Protein 5K4F (pdb70)

Secondary structure (DSSP, 8-state):
---EEEEEE--TT----EEEEEEGGGTEEEEEEEE-TTSHHHHH----TTEEEEEETTEE-TT--HHHHHHHHHH--SEEEEEEEE-/---EEEEEE--TTB---EEEEEEGGGTEEEEEEEE-TTSHHHHH----TTEEEEEETTEE-TT--HHHHHHHHHH--SEEEEEEEE-/--EEE-/-EE-

Foldseek 3Di:
DDKDKFKWFADPPAAQQFDWDDAQVRPDATFTQDGHPPHGVNVRPPDDGQKGFQAKPRHGRRHGGPVVVVVVRRPDHGIMMTIIDRD/DDDDDD/DDKDWFKWFAAPVAAQQWDWDDAQVNVDATFTQDRHPPGGDNVRDPDDGQKGFQAKPNHGRGHGGPVRVVVVRRPDHGIMITTIDRD/DDDD

Organism: Homo sapiens (NCBI:txid9606)

Radius of gyration: 16.94 Å; Cα contacts (8 Å, |Δi|>4): 513; chains: 4; bounding box: 31×30×52 Å

Sequence (184 aa):
GPIRKVLLLLLKEDDHEGLGISITGGKEHGVPILISEIIHPGQPADRAGGGGLHVGDAILAVNNGVNLRDDTKHKKEAVTILSSQQRRGEEIEFEVVYVRRETQVGPIRKVLLLKEEDHEGLGISITTGGKKEHGVPILISEEIIIHPGQQPADRRAGGGGLHVGDAILAVNGVNLRDTKHKEAVTTILSQQRRGEEIEFEEVVYVETQV

Nearest PDB structures (foldseek):
  5k4f-assembly2_B  TM=1.005E+00  e=9.981E-16  Homo sapiens
  6xnj-assembly1_A  TM=9.991E-01  e=1.418E-15  Homo sapiens
  4k78-assembly1_A  TM=9.991E-01  e=5.137E-15  Homo sapiens
  4k75-assembly1_A  TM=9.993E-01  e=6.123E-15  Homo sapiens
  1qav-assembly1_A  TM=9.758E-01  e=4.372E-10  Mus musculus

Solvent-accessible surface area: 9151 Å² total; per-residue (Å²): 61,67,9,52,26,19,102,0,118,21,107,140,138,26,39,2,6,1,0,0,13,5,2,109,89,85,70,69,50,0,38,2,25,70,45,40,113,44,69,1,1,65,122,43,58,25,12,89,85,22,0,0,1,14,6,0,65,42,56,26,2,55,54,25,101,5,160,91,0,25,57,46,1,72,92,25,191,28,114,0,60,0,8,0,8,118,114,221,144,66,38,135,24,68,106,89,55,132,13,98,0,108,9,111,67,113,13,2,3,6,0,3,0,49,3,1,118,103,120,68,68,53,2,37,2,35,76,41,29,122,42,39,1,1,66,136,44,51,29,8,100,84,23,0,0,1,26,8,0,60,70,62,80,1,104,92,16,104,19,107,70,0,1,44,33,0,21,110,25,151,20,125,0,75,0,33,0,20,120,122,133,18,47,3

GO terms:
  GO:0005515 protein binding (F, IPI)
  GO:0032991 protein-containing complex (C, IDA)
  GO:0010360 negative regulation of anion channel activity (P, IMP)
  GO:2000009 negative regulation of protein localization to cell surface (P, IMP)
  GO:0005765 lysosomal membrane (C, TAS)
  GO:0005886 plasma membrane (C, TAS)
  GO:0030660 Golgi-associated vesicle membrane (C, TAS)
  GO:0005794 Golgi apparatus (C, IDA)
  GO:0005737 cytoplasm (C, IDA)
  GO:0016020 membrane (C, IDA)
  GO:0030140 trans-Golgi network transport vesicle (C, IDA)
  GO:0000139 Golgi membrane (C, EXP)
  GO:0140313 molecular sequestering activity (F, IMP)
  GO:0042802 identical protein binding (F, IPI)
  GO:0044325 transmembrane transporter binding (F, IPI)

B-factor: mean 23.26, std 9.33, range [10.63, 65.98]

CATH classification: 2.30.42.10

InterPro domains:
  IPR001478 PDZ domain [PF00595] (290-367)
  IPR001478 PDZ domain [PS50106] (288-371)
  IPR001478 PDZ domain [SM00228] (297-371)
  IPR036034 PDZ superfamily [G3DSA:2.30.42.10] (284-370)
  IPR036034 PDZ superfamily [SSF50156] (276-373)
  IPR038879 Golgi-associated PDZ and coiled-coil motif-containing protein [PTHR16528] (25-451)

Structure (mmCIF, N/CA/C/O backbone):
data_5K4F
#
_entry.id   5K4F
#
_cell.length_a   32.730
_cell.length_b   48.276
_cell.length_c   51.435
_cell.angle_alpha   90.00
_cell.angle_beta   101.76
_cell.angle_gamma   90.00
#
_symmetry.space_group_name_H-M   'P 1 21 1'
#
loop_
_entity.id
_entity.type
_entity.pdbx_description
1 polymer 'Golgi-associated PDZ and coiled-coil motif-containing protein'
2 polymer 'HPV18E6 peptide'
3 water water
#
loop_
_atom_site.group_PDB
_atom_site.id
_atom_site.type_symbol
_atom_site.label_atom_id
_atom_site.label_alt_id
_atom_site.label_comp_id
_atom_site.label_asym_id
_atom_site.label_entity_id
_atom_site.label_seq_id
_atom_site.pdbx_PDB_ins_code
_atom_site.Cartn_x
_atom_site.Cartn_y
_atom_site.Cartn_z
_atom_site.occupancy
_atom_site.B_iso_or_equiv
_atom_site.auth_seq_id
_atom_site.auth_comp_id
_atom_site.auth_asym_id
_atom_site.auth_atom_id
_atom_site.pdbx_PDB_model_num
ATOM 1 N N . GLY A 1 1 ? 20.294 35.174 7.504 1.00 36.20 276 GLY A N 1
ATOM 2 C CA . GLY A 1 1 ? 21.369 36.106 7.209 1.00 34.87 276 GLY A CA 1
ATOM 3 C C . GLY A 1 1 ? 22.335 35.594 6.157 1.00 33.07 276 GLY A C 1
ATOM 4 O O . GLY A 1 1 ? 22.096 34.551 5.553 1.00 35.72 276 GLY A O 1
ATOM 5 N N . PRO A 1 2 ? 23.421 36.328 5.933 1.00 28.32 277 PRO A N 1
ATOM 6 C CA . PRO A 1 2 ? 24.471 35.850 5.028 1.00 25.37 277 PRO A CA 1
ATOM 7 C C . PRO A 1 2 ? 25.367 34.815 5.696 1.00 20.81 277 PRO A C 1
ATOM 8 O O . PRO A 1 2 ? 25.620 34.845 6.902 1.00 20.19 277 PRO A O 1
ATOM 12 N N . ILE A 1 3 ? 25.873 33.891 4.884 1.00 18.58 278 ILE A N 1
ATOM 13 C CA . ILE A 1 3 ? 26.800 32.893 5.401 1.00 16.58 278 ILE A CA 1
ATOM 14 C C . ILE A 1 3 ? 2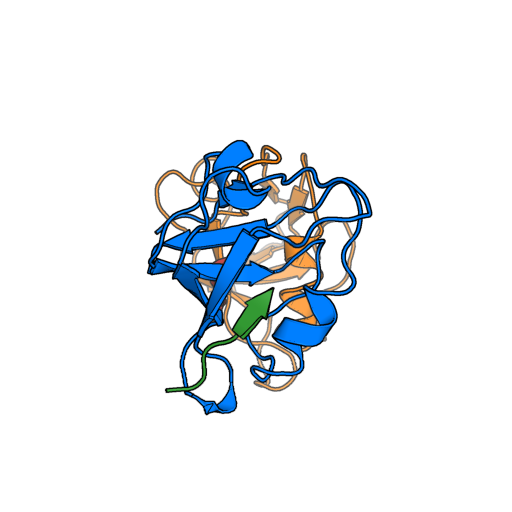8.130 33.550 5.727 1.00 17.39 278 ILE A C 1
ATOM 15 O O . ILE A 1 3 ? 28.646 34.369 4.958 1.00 19.74 278 ILE A O 1
ATOM 20 N N . ARG A 1 4 ? 28.694 33.195 6.877 1.00 15.69 279 ARG A N 1
ATOM 21 C CA . ARG A 1 4 ? 30.026 33.629 7.244 1.00 16.33 279 ARG A CA 1
ATOM 22 C C . ARG A 1 4 ? 30.853 32.389 7.517 1.00 14.72 279 ARG A C 1
ATOM 23 O O . ARG A 1 4 ? 30.337 31.374 7.992 1.00 16.42 279 ARG A O 1
ATOM 31 N N . LYS A 1 5 ? 32.136 32.471 7.214 1.00 15.54 280 LYS A N 1
ATOM 32 C CA . LYS A 1 5 ? 33.068 31.429 7.604 1.00 17.07 280 LYS A CA 1
ATOM 33 C C . LYS A 1 5 ? 34.030 32.008 8.622 1.00 17.35 280 LYS A C 1
ATOM 34 O O . LYS A 1 5 ? 34.631 33.066 8.387 1.00 21.47 280 LYS A O 1
ATOM 40 N N . VAL A 1 6 ? 34.117 31.348 9.771 1.00 15.83 281 VAL A N 1
ATOM 41 C CA . VAL A 1 6 ? 34.897 31.822 10.905 1.00 16.51 281 VAL A CA 1
ATOM 42 C C . VAL A 1 6 ? 35.920 30.753 11.232 1.00 16.62 281 VAL A C 1
ATOM 43 O O . VAL A 1 6 ? 35.568 29.580 11.383 1.00 16.24 281 VAL A O 1
ATOM 47 N N A LEU A 1 7 ? 37.185 31.149 11.290 0.41 18.21 282 LEU A N 1
ATOM 48 N N B LEU A 1 7 ? 37.174 31.156 11.381 0.59 17.55 282 LEU A N 1
ATOM 49 C CA A LEU A 1 7 ? 38.260 30.233 11.627 0.41 19.72 282 LEU A CA 1
ATOM 50 C CA B LEU A 1 7 ? 38.254 30.240 11.722 0.59 19.10 282 LEU A CA 1
ATOM 51 C C A LEU A 1 7 ? 38.482 30.262 13.132 0.41 20.18 282 LEU A C 1
ATOM 52 C C B LEU A 1 7 ? 38.487 30.259 13.228 0.59 18.51 282 LEU A C 1
ATOM 53 O O A LEU A 1 7 ? 38.633 31.334 13.730 0.41 22.71 282 LEU A O 1
ATOM 54 O O B LEU A 1 7 ? 38.883 31.289 13.788 0.59 21.69 282 LEU A O 1
ATOM 63 N N A LEU A 1 8 ? 38.490 29.081 13.730 0.41 19.03 283 LEU A N 1
ATOM 64 N N B LEU A 1 8 ? 38.242 29.125 13.873 0.59 15.94 283 LEU A N 1
ATOM 65 C CA A LEU A 1 8 ? 38.669 28.892 15.158 0.41 19.06 283 LEU A CA 1
ATOM 66 C CA B LEU A 1 8 ? 38.657 28.903 15.248 0.59 17.17 283 LEU A CA 1
ATOM 67 C C A LEU A 1 8 ? 39.986 28.156 15.356 0.41 18.90 283 LEU A C 1
ATOM 68 C C B LEU A 1 8 ? 40.046 28.287 15.263 0.59 17.45 283 LEU A C 1
ATOM 69 O O A LEU A 1 8 ? 40.267 27.185 14.646 0.41 18.94 283 LEU A O 1
ATOM 70 O O B LEU A 1 8 ? 40.429 27.532 14.367 0.59 16.49 283 LEU A O 1
ATOM 79 N N . LEU A 1 9 ? 40.803 28.629 16.293 1.00 19.12 284 LEU A N 1
ATOM 80 C CA . LEU A 1 9 ? 42.078 27.992 16.589 1.00 22.13 284 LEU A CA 1
ATOM 81 C C . LEU A 1 9 ? 41.992 27.464 18.008 1.00 23.50 284 LEU A C 1
ATOM 82 O O . LEU A 1 9 ? 41.710 28.223 18.941 1.00 25.38 284 LEU A O 1
ATOM 87 N N . LYS A 1 10 ? 42.212 26.172 18.177 1.00 26.23 285 LYS A N 1
ATOM 88 C CA . LYS A 1 10 ? 42.199 25.612 19.518 1.00 28.03 285 LYS A CA 1
ATOM 89 C C . LYS A 1 10 ? 43.449 24.791 19.777 1.00 29.75 285 LYS A C 1
ATOM 90 O O . LYS A 1 10 ? 44.013 24.176 18.868 1.00 32.52 285 LYS A O 1
ATOM 96 N N . GLU A 1 11 ? 43.886 24.824 21.030 1.00 29.77 286 GLU A N 1
ATOM 97 C CA . GLU A 1 11 ? 44.949 23.952 21.507 1.00 27.45 286 GLU A CA 1
ATOM 98 C C . GLU A 1 11 ? 44.391 22.545 21.725 1.00 27.86 286 GLU A C 1
ATOM 99 O O . GLU A 1 11 ? 43.181 22.348 21.878 1.00 26.76 286 GLU A O 1
ATOM 105 N N A ASP A 1 12 ? 45.293 21.560 21.743 0.43 28.21 287 ASP A N 1
ATOM 106 N N B ASP A 1 12 ? 45.297 21.559 21.734 0.57 28.01 287 ASP A N 1
ATOM 107 C CA A ASP A 1 12 ? 44.857 20.165 21.730 0.43 29.01 287 ASP A CA 1
ATOM 108 C CA B ASP A 1 12 ? 44.871 20.159 21.733 0.57 28.81 287 ASP A CA 1
ATOM 109 C C A ASP A 1 12 ? 44.045 19.795 22.968 0.43 28.92 287 ASP A C 1
ATOM 110 C C B ASP A 1 12 ? 44.087 19.769 22.981 0.57 28.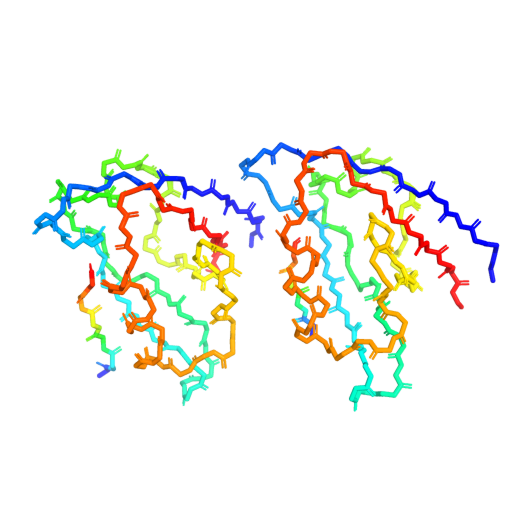91 287 ASP A C 1
ATOM 111 O O A ASP A 1 12 ? 43.212 18.885 22.911 0.43 30.21 287 ASP A O 1
ATOM 112 O O B ASP A 1 12 ? 43.310 18.811 22.934 0.57 30.34 287 ASP A O 1
ATOM 121 N N . HIS A 1 13 ? 44.251 20.491 24.081 1.00 27.35 288 HIS A N 1
ATOM 122 C CA . HIS A 1 13 ? 43.595 20.143 25.333 1.00 26.37 288 HIS A CA 1
ATOM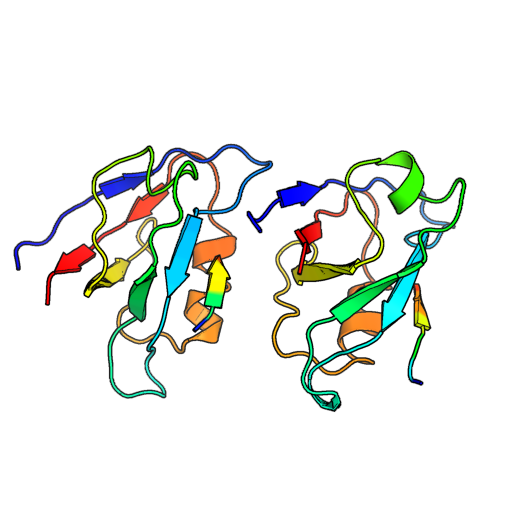 123 C C . HIS A 1 13 ? 42.225 20.792 25.510 1.00 27.28 288 HIS A C 1
ATOM 124 O O . HIS A 1 13 ? 41.526 20.466 26.475 1.00 29.44 288 HIS A O 1
ATOM 131 N N . GLU A 1 14 ? 41.816 21.711 24.645 1.00 23.87 289 GLU A N 1
ATOM 132 C CA . GLU A 1 14 ? 40.566 22.405 24.910 1.00 23.56 289 GLU A CA 1
ATOM 133 C C . GLU A 1 14 ? 39.448 21.935 23.988 1.00 21.34 289 GLU A C 1
ATOM 134 O O . GLU A 1 14 ? 39.676 21.295 22.954 1.00 23.15 289 GLU A O 1
ATOM 140 N N . GLY A 1 15 ? 38.221 22.226 24.406 1.00 20.16 290 GLY A N 1
ATOM 141 C CA . GLY A 1 15 ? 37.065 22.063 23.556 1.00 18.95 290 GLY A CA 1
ATOM 142 C C . GLY A 1 15 ? 36.909 23.249 22.624 1.00 17.18 290 GLY A C 1
ATOM 143 O O . GLY A 1 15 ? 37.737 24.160 22.572 1.00 18.93 290 GLY A O 1
ATOM 144 N N . LEU A 1 16 ? 35.807 23.236 21.878 1.00 15.25 291 LEU A N 1
ATOM 145 C CA . LEU A 1 16 ? 35.520 24.345 20.984 1.00 14.81 291 LEU A CA 1
ATOM 146 C C . LEU A 1 16 ? 35.002 25.559 21.731 1.00 14.85 291 LEU A C 1
ATOM 147 O O . LEU A 1 16 ? 35.112 26.680 21.225 1.00 16.56 291 LEU A O 1
ATOM 152 N N . GLY A 1 17 ? 34.431 25.357 22.910 1.00 15.36 292 GLY A N 1
ATOM 153 C CA . GLY A 1 17 ? 33.920 26.461 23.688 1.00 15.87 292 GLY A CA 1
ATOM 154 C C . GLY A 1 17 ? 32.516 26.889 23.328 1.00 13.85 292 GLY A C 1
ATOM 155 O O . GLY A 1 17 ? 32.180 28.069 23.473 1.00 14.72 292 GLY A O 1
ATOM 156 N N . ILE A 1 18 ? 31.678 25.969 22.861 1.00 14.58 293 ILE A N 1
ATOM 157 C CA . ILE A 1 18 ? 30.283 26.275 22.584 1.00 15.19 293 ILE A CA 1
ATOM 158 C C . ILE A 1 18 ? 29.402 25.205 23.204 1.00 14.98 293 ILE A C 1
ATOM 159 O O . ILE A 1 18 ? 29.823 24.070 23.435 1.00 16.60 293 ILE A O 1
ATOM 164 N N . SER A 1 19 ? 28.160 25.583 23.474 1.00 13.91 294 SER A N 1
ATOM 165 C CA . SER A 1 19 ? 27.085 24.625 23.671 1.00 14.21 294 SER A CA 1
ATOM 166 C C . SER A 1 19 ? 26.193 24.683 22.444 1.00 13.87 294 SER A C 1
ATOM 167 O O . SER A 1 19 ? 25.999 25.757 21.867 1.00 14.26 294 SER A O 1
ATOM 170 N N . ILE A 1 20 ? 25.690 23.521 22.017 1.00 12.74 295 ILE A N 1
ATOM 171 C CA . ILE A 1 20 ? 24.828 23.435 20.846 1.00 11.77 295 ILE A CA 1
ATOM 172 C C . ILE A 1 20 ? 23.525 22.742 21.203 1.00 12.97 295 ILE A C 1
ATOM 173 O O . ILE A 1 20 ? 23.475 21.868 22.077 1.00 13.38 295 ILE A O 1
ATOM 178 N N . THR A 1 21 ? 22.467 23.167 20.533 1.00 13.40 296 THR A N 1
ATOM 179 C CA . THR A 1 21 ? 21.159 22.529 20.544 1.00 13.11 296 THR A CA 1
ATOM 180 C C . THR A 1 21 ? 20.788 22.164 19.112 1.00 13.21 296 THR A C 1
ATOM 181 O O . THR A 1 21 ? 21.499 22.495 18.164 1.00 13.78 296 THR A O 1
ATOM 185 N N . GLY A 1 22 ? 19.650 21.498 18.954 1.00 13.50 297 GLY A N 1
ATOM 186 C CA . GLY A 1 22 ? 19.090 21.274 17.636 1.00 13.68 297 GLY A CA 1
ATOM 187 C C . GLY A 1 22 ? 19.641 20.049 16.941 1.00 12.21 297 GLY A C 1
ATOM 188 O O . GLY A 1 22 ? 20.290 19.182 17.531 1.00 14.69 297 GLY A O 1
ATOM 189 N N . GLY A 1 23 ? 19.376 19.983 15.646 1.00 13.24 298 GLY A N 1
ATOM 190 C CA . GLY A 1 23 ? 19.718 18.830 14.841 1.00 13.48 298 GLY A CA 1
ATOM 191 C C . GLY A 1 23 ? 18.497 18.235 14.157 1.00 13.70 298 GLY A C 1
ATOM 192 O O . GLY A 1 23 ? 17.354 18.621 14.406 1.00 14.98 298 GLY A O 1
ATOM 193 N N . LYS A 1 24 ? 18.774 17.241 13.307 1.00 15.13 299 LYS A N 1
ATOM 194 C CA . LYS A 1 24 ? 17.754 16.727 12.394 1.00 17.50 299 LYS A CA 1
ATOM 195 C C . LYS A 1 24 ? 16.521 16.242 13.144 1.00 17.58 299 LYS A C 1
ATOM 196 O O . LYS A 1 24 ? 15.385 16.497 12.717 1.00 18.46 299 LYS A O 1
ATOM 202 N N . GLU A 1 25 ? 16.722 15.536 14.260 1.00 16.05 300 GLU A N 1
ATOM 203 C CA . GLU A 1 25 ? 15.592 14.969 14.987 1.00 17.53 300 GLU A CA 1
ATOM 204 C C . GLU A 1 25 ? 14.744 16.033 15.661 1.00 17.10 300 GLU A C 1
ATOM 205 O O . GLU A 1 25 ? 13.642 15.723 16.118 1.00 19.02 300 GLU A O 1
ATOM 211 N N . HIS A 1 26 ? 15.225 17.271 15.723 1.00 17.84 301 HIS A N 1
ATOM 212 C CA . HIS A 1 26 ? 14.505 18.362 16.358 1.00 17.81 301 HIS A CA 1
ATOM 213 C C . HIS A 1 26 ? 13.922 19.338 15.360 1.00 18.30 301 HIS A C 1
ATOM 214 O O . HIS A 1 26 ? 13.296 20.320 15.770 1.00 19.35 301 HIS A O 1
ATOM 221 N N . GLY A 1 27 ? 14.120 19.104 14.066 1.00 17.64 302 GLY A N 1
ATOM 222 C CA . GLY A 1 27 ? 13.510 19.953 13.065 1.00 20.56 302 GLY A CA 1
ATOM 223 C C . GLY A 1 27 ? 14.129 21.323 12.924 1.00 20.18 302 GLY A C 1
ATOM 224 O O . GLY A 1 27 ? 13.509 22.208 12.337 1.00 23.35 302 GLY A O 1
ATOM 225 N N . VAL A 1 28 ? 15.339 21.521 13.437 1.00 18.87 303 VAL A N 1
ATOM 226 C CA . VAL A 1 28 ? 16.037 22.804 13.364 1.00 18.61 303 VAL A CA 1
ATOM 227 C C . VAL A 1 28 ? 17.514 22.524 13.148 1.00 16.84 303 VAL A C 1
ATOM 228 O O . VAL A 1 28 ? 17.994 21.416 13.424 1.00 15.84 303 VAL A O 1
ATOM 232 N N . PRO A 1 29 ? 18.269 23.522 12.677 1.00 15.65 304 PRO A N 1
ATOM 233 C CA . PRO A 1 29 ? 19.715 23.338 12.516 1.00 15.81 304 PRO A CA 1
ATOM 234 C C . PRO A 1 29 ? 20.399 23.129 13.854 1.00 14.21 304 PRO A C 1
ATOM 235 O O . PRO A 1 29 ? 19.835 23.337 14.931 1.00 15.47 304 PRO A O 1
ATOM 239 N N . ILE A 1 30 ? 21.660 22.716 13.759 1.00 12.95 305 ILE A N 1
ATOM 240 C CA . ILE A 1 30 ? 22.556 22.806 14.904 1.00 11.89 305 ILE A CA 1
ATOM 241 C C . ILE A 1 30 ? 22.722 24.276 15.233 1.00 13.44 305 ILE A C 1
ATOM 242 O O . ILE A 1 30 ? 23.136 25.071 14.381 1.00 14.35 305 ILE A O 1
ATOM 247 N N . LEU A 1 31 ? 22.388 24.652 16.461 1.00 12.57 306 LEU A N 1
ATOM 248 C CA . LEU A 1 31 ? 22.402 26.049 16.872 1.00 13.23 306 LEU A CA 1
ATOM 249 C C . LEU A 1 31 ? 23.357 26.259 18.032 1.00 13.01 306 LEU A C 1
ATOM 250 O O . LEU A 1 31 ? 23.413 25.439 18.949 1.00 14.14 306 LEU A O 1
ATOM 255 N N . ILE A 1 32 ? 24.089 27.369 18.005 1.00 13.19 307 ILE A N 1
ATOM 256 C CA . ILE A 1 32 ? 24.915 27.753 19.146 1.00 13.54 307 ILE A CA 1
ATOM 257 C C . ILE A 1 32 ? 24.014 28.326 20.231 1.00 13.30 307 ILE A C 1
ATOM 258 O O . ILE A 1 32 ? 23.334 29.336 20.024 1.00 15.68 307 ILE A O 1
ATOM 263 N N . SER A 1 33 ? 23.999 27.675 21.392 1.00 14.16 308 SER A N 1
ATOM 264 C CA . SER A 1 33 ? 23.198 28.154 22.508 1.00 16.18 308 SER A CA 1
ATOM 265 C C . SER A 1 33 ? 24.015 28.874 23.570 1.00 16.18 308 SER A C 1
ATOM 266 O O . SER A 1 33 ? 23.436 29.627 24.362 1.00 18.60 308 SER A O 1
ATOM 269 N N . GLU A 1 34 ? 25.329 28.661 23.615 1.00 16.15 309 GLU A N 1
ATOM 270 C CA . GLU A 1 34 ? 26.198 29.357 24.554 1.00 16.81 309 GLU A CA 1
ATOM 271 C C . GLU A 1 34 ? 27.585 29.479 23.939 1.00 14.40 309 GLU A C 1
ATOM 272 O O . GLU A 1 34 ? 28.050 28.577 23.247 1.00 14.20 309 GLU A O 1
ATOM 278 N N A ILE A 1 35 ? 28.260 30.589 24.227 0.57 14.33 310 ILE A N 1
ATOM 279 N N B ILE A 1 35 ? 28.238 30.603 24.229 0.43 14.94 310 ILE A N 1
ATOM 280 C CA A ILE A 1 35 ? 29.657 30.786 23.858 0.57 14.27 310 ILE A CA 1
ATOM 281 C CA B ILE A 1 35 ? 29.640 30.838 23.914 0.43 15.25 310 ILE A CA 1
ATOM 282 C C A ILE A 1 35 ? 30.431 31.026 25.148 0.57 15.92 310 ILE A C 1
ATOM 283 C C B ILE A 1 35 ? 30.367 30.967 25.244 0.43 16.15 310 ILE A C 1
ATOM 284 O O A ILE A 1 35 ? 30.190 32.017 25.849 0.57 17.04 310 ILE A O 1
ATOM 285 O O B ILE A 1 35 ? 30.027 31.835 26.060 0.43 17.04 310 ILE A O 1
ATOM 294 N N . HIS A 1 36 ? 31.359 30.117 25.463 1.00 15.49 311 HIS A N 1
ATOM 295 C CA . HIS A 1 36 ? 31.964 30.092 26.786 1.00 16.83 311 HIS A CA 1
ATOM 296 C C . HIS A 1 36 ? 33.182 31.003 26.849 1.00 18.18 311 HIS A C 1
ATOM 297 O O . HIS A 1 36 ? 34.079 30.886 26.015 1.00 18.39 311 HIS A O 1
ATOM 304 N N . PRO A 1 37 ? 33.251 31.898 27.840 1.00 20.17 312 PRO A N 1
ATOM 305 C CA . PRO A 1 37 ? 34.344 32.881 27.881 1.00 21.89 312 PRO A CA 1
ATOM 306 C C . PRO A 1 37 ? 35.724 32.240 27.913 1.00 21.10 312 PRO A C 1
ATOM 307 O O . PRO A 1 37 ? 35.986 31.301 28.676 1.00 20.56 312 PRO A O 1
ATOM 311 N N . GLY A 1 38 ? 36.627 32.809 27.115 1.00 20.08 313 GLY A N 1
ATOM 312 C CA . GLY A 1 38 ? 38.014 32.402 27.106 1.00 20.62 313 GLY A CA 1
ATOM 313 C C . GLY A 1 38 ? 38.319 31.183 26.269 1.00 19.57 313 GLY A C 1
ATOM 314 O O . GLY A 1 38 ? 39.499 30.865 26.079 1.00 21.14 313 GLY A O 1
ATOM 315 N N . GLN A 1 39 ? 37.306 30.506 25.745 1.00 17.85 314 GLN A N 1
ATOM 316 C CA . GLN A 1 39 ? 37.478 29.286 24.975 1.00 16.67 314 GLN A CA 1
ATOM 317 C C . GLN A 1 39 ? 37.563 29.637 23.494 1.00 16.15 314 GLN A C 1
ATOM 318 O O . GLN A 1 39 ? 37.426 30.803 23.119 1.00 16.45 314 GLN A O 1
ATOM 324 N N . PRO A 1 40 ? 37.847 28.664 22.615 1.00 16.08 315 PRO A N 1
ATOM 325 C CA . PRO A 1 40 ? 38.225 29.036 21.237 1.00 15.85 315 PRO A CA 1
ATOM 326 C C . PRO A 1 40 ? 37.191 29.835 20.460 1.00 15.57 315 PRO A C 1
ATOM 327 O O . PRO A 1 40 ? 37.570 30.750 19.719 1.00 17.26 315 PRO A O 1
ATOM 331 N N . ALA A 1 41 ? 35.905 29.507 20.574 1.00 15.01 316 ALA A N 1
ATOM 332 C CA . ALA A 1 41 ? 34.908 30.252 19.814 1.00 14.84 316 ALA A CA 1
ATOM 333 C C . ALA A 1 41 ? 34.879 31.707 20.246 1.00 15.57 316 ALA A C 1
ATOM 334 O O . ALA A 1 41 ? 34.797 32.610 19.404 1.00 17.71 316 ALA A O 1
ATOM 336 N N . ASP A 1 42 ? 34.954 31.949 21.555 1.00 15.68 317 ASP A N 1
ATOM 337 C CA . ASP A 1 42 ? 34.993 33.311 22.065 1.00 17.36 317 ASP A CA 1
ATOM 338 C C . ASP A 1 42 ? 36.226 34.040 21.555 1.00 18.67 317 ASP A C 1
ATOM 339 O O . ASP A 1 42 ? 36.138 35.184 21.099 1.00 19.82 317 ASP A O 1
ATOM 344 N N . ARG A 1 43 ? 37.387 33.381 21.603 1.00 17.64 318 ARG A N 1
ATOM 345 C CA . ARG A 1 43 ? 38.624 34.043 21.199 1.00 19.19 318 ARG A CA 1
ATOM 346 C C . ARG A 1 43 ? 38.593 34.419 19.726 1.00 20.43 318 ARG A C 1
ATOM 347 O O . ARG A 1 43 ? 39.142 35.458 19.338 1.00 22.96 318 ARG A O 1
ATOM 355 N N . ALA A 1 44 ? 37.946 33.593 18.898 1.00 21.24 319 ALA A N 1
ATOM 356 C CA . ALA A 1 44 ? 37.859 33.884 17.473 1.00 22.26 319 ALA A CA 1
ATOM 357 C C . ALA A 1 44 ? 37.024 35.132 17.217 1.00 23.29 319 ALA A C 1
ATOM 358 O O . ALA A 1 44 ? 37.346 35.931 16.331 1.00 25.55 319 ALA A O 1
ATOM 360 N N A GLY A 1 45 ? 35.925 35.296 17.955 0.40 23.38 320 GLY A N 1
ATOM 361 N N B GLY A 1 45 ? 35.968 35.328 17.996 0.60 21.98 320 GLY A N 1
ATOM 362 C CA A GLY A 1 45 ? 35.178 36.538 17.981 0.40 23.88 320 GLY A CA 1
ATOM 363 C CA B GLY A 1 45 ? 34.988 36.343 17.674 0.60 21.82 320 GLY A CA 1
ATOM 364 C C A GLY A 1 45 ? 34.135 36.744 16.900 0.40 24.82 320 GLY A C 1
ATOM 365 C C B GLY A 1 45 ? 34.186 35.928 16.450 0.60 21.06 320 GLY A C 1
ATOM 366 O O A GLY A 1 45 ? 33.532 37.824 16.856 0.40 27.30 320 GLY A O 1
ATOM 367 O O B GLY A 1 45 ? 34.435 34.907 15.811 0.60 22.22 320 GLY A O 1
ATOM 368 N N A GLY A 1 46 ? 33.884 35.759 16.039 0.40 24.40 321 GLY A N 1
ATOM 369 N N B GLY A 1 46 ? 33.194 36.748 16.125 0.60 21.61 321 GLY A N 1
ATOM 370 C CA A GLY A 1 46 ? 32.966 35.972 14.930 0.40 24.15 321 GLY A CA 1
ATOM 371 C CA B GLY A 1 46 ? 32.413 36.505 14.937 0.60 22.07 321 GLY A CA 1
ATOM 372 C C A GLY A 1 46 ? 31.697 35.145 14.980 0.40 23.90 321 GLY A C 1
ATOM 373 C C B GLY A 1 46 ? 31.409 35.386 15.043 0.60 23.05 321 GLY A C 1
ATOM 374 O O A GLY A 1 46 ? 31.040 34.937 13.957 0.40 24.19 321 GLY A O 1
ATOM 375 O O B GLY A 1 46 ? 30.687 35.139 14.072 0.60 23.64 321 GLY A O 1
ATOM 376 N N . LEU A 1 47 ? 31.335 34.691 16.173 1.00 23.88 322 LEU A N 1
ATOM 377 C CA . LEU A 1 47 ? 30.246 33.759 16.387 1.00 26.39 322 LEU A CA 1
ATOM 378 C C . LEU A 1 47 ? 29.276 34.348 17.401 1.00 28.08 322 LEU A C 1
ATOM 379 O O . LEU A 1 47 ? 29.644 35.191 18.226 1.00 31.80 322 LEU A O 1
ATOM 384 N N . HIS A 1 48 ? 28.026 33.904 17.323 1.00 27.40 323 HIS A N 1
ATOM 385 C CA . HIS A 1 48 ? 26.969 34.447 18.157 1.00 28.24 323 HIS A CA 1
ATOM 386 C C . HIS A 1 48 ? 26.060 33.326 18.624 1.00 21.91 323 HIS A C 1
ATOM 387 O O . HIS A 1 48 ? 25.800 32.364 17.898 1.00 18.47 323 HIS A O 1
ATOM 394 N N . VAL A 1 49 ? 25.564 33.470 19.847 1.00 20.36 324 VAL A N 1
ATOM 395 C CA . VAL A 1 49 ? 24.404 32.700 20.262 1.00 18.03 324 VAL A CA 1
ATOM 396 C C . VAL A 1 49 ? 23.287 32.944 19.261 1.00 18.35 324 VAL A C 1
ATOM 397 O O . VAL A 1 49 ? 22.991 34.089 18.897 1.00 21.18 324 VAL A O 1
ATOM 401 N N . GLY A 1 50 ? 22.699 31.860 18.767 1.00 16.59 325 GLY A N 1
ATOM 402 C CA . GLY A 1 50 ? 21.680 31.938 17.743 1.00 16.75 325 GLY A CA 1
ATOM 403 C C . GLY A 1 50 ? 22.179 31.660 16.344 1.00 16.26 325 GLY A C 1
ATOM 404 O O . GLY A 1 50 ? 21.356 31.515 15.437 1.00 19.04 325 GLY A O 1
ATOM 405 N N . ASP A 1 51 ? 23.493 31.593 16.140 1.00 14.58 326 ASP A N 1
ATOM 406 C CA . ASP A 1 51 ? 24.034 31.152 14.862 1.00 14.31 326 ASP A CA 1
ATOM 407 C C . ASP A 1 51 ? 23.741 29.674 14.647 1.00 14.96 326 ASP A C 1
ATOM 408 O O . ASP A 1 51 ? 23.853 28.859 15.567 1.00 15.08 326 ASP A O 1
ATOM 413 N N . ALA A 1 52 ? 23.381 29.332 13.418 1.00 13.46 327 ALA A N 1
ATOM 414 C CA . ALA A 1 52 ? 23.300 27.946 12.983 1.00 13.25 327 ALA A CA 1
ATOM 415 C C . ALA A 1 52 ? 24.649 27.525 12.419 1.00 13.65 327 ALA A C 1
ATOM 416 O O . ALA A 1 52 ? 25.270 28.266 11.652 1.00 14.45 327 ALA A O 1
ATOM 418 N N . ILE A 1 53 ? 25.105 26.335 12.804 1.00 11.98 328 ILE A N 1
ATOM 419 C CA . ILE A 1 53 ? 26.340 25.782 12.258 1.00 11.43 328 ILE A CA 1
ATOM 420 C C . ILE A 1 53 ? 25.938 24.919 11.070 1.00 11.74 328 ILE A C 1
ATOM 421 O O . ILE A 1 53 ? 25.394 23.830 11.235 1.00 14.26 328 ILE A O 1
ATOM 426 N N . LEU A 1 54 ? 26.190 25.424 9.869 1.00 11.93 329 LEU A N 1
ATOM 427 C CA . LEU A 1 54 ? 25.834 24.689 8.664 1.00 12.93 329 LEU A CA 1
ATOM 428 C C . LEU A 1 54 ? 26.880 23.644 8.314 1.00 11.95 329 LEU A C 1
ATOM 429 O O . LEU A 1 54 ? 26.540 22.598 7.743 1.00 12.99 329 LEU A O 1
ATOM 434 N N . ALA A 1 55 ? 28.143 23.891 8.651 1.00 11.39 330 ALA A N 1
ATOM 435 C CA . ALA A 1 55 ? 29.228 22.992 8.289 1.00 11.50 330 ALA A CA 1
ATOM 436 C C . ALA A 1 55 ? 30.425 23.304 9.169 1.00 11.37 330 ALA A C 1
ATOM 437 O O . ALA A 1 55 ? 30.581 24.432 9.651 1.00 11.61 330 ALA A O 1
ATOM 439 N N . VAL A 1 56 ? 31.266 22.292 9.372 1.00 10.75 331 VAL A N 1
ATOM 440 C CA . VAL A 1 56 ? 32.529 22.466 10.076 1.00 10.71 331 VAL A CA 1
ATOM 441 C C . VAL A 1 56 ? 33.612 21.749 9.288 1.00 11.74 331 VAL A C 1
ATOM 442 O O . VAL A 1 56 ? 33.484 20.553 8.996 1.00 12.52 331 VAL A O 1
ATOM 446 N N A ASN A 1 57 ? 34.676 22.480 8.946 0.71 12.82 332 ASN A N 1
ATOM 447 N N B ASN A 1 57 ? 34.659 22.477 8.909 0.29 12.91 332 ASN A N 1
ATOM 448 C CA A ASN A 1 57 ? 35.781 21.948 8.143 0.71 14.91 332 ASN A CA 1
ATOM 449 C CA B ASN A 1 57 ? 35.791 21.886 8.200 0.29 14.35 332 ASN A CA 1
ATOM 450 C C A ASN A 1 57 ? 35.283 21.168 6.931 0.71 13.57 332 ASN A C 1
ATOM 451 C C B ASN A 1 57 ? 35.373 21.259 6.865 0.29 14.15 332 ASN A C 1
ATOM 452 O O A ASN A 1 57 ? 35.821 20.119 6.563 0.71 14.85 332 ASN A O 1
ATOM 453 O O B ASN A 1 57 ? 36.072 20.388 6.335 0.29 14.86 332 ASN A O 1
ATOM 462 N N . GLY A 1 58 ? 34.246 21.700 6.300 1.00 14.41 333 GLY A N 1
ATOM 463 C CA . GLY A 1 58 ? 33.709 21.112 5.095 1.00 15.01 333 GLY A CA 1
ATOM 464 C C . GLY A 1 58 ? 32.754 19.957 5.301 1.00 14.87 333 GLY A C 1
ATOM 465 O O . GLY A 1 58 ? 32.275 19.391 4.311 1.00 19.33 333 GLY A O 1
ATOM 466 N N . VAL A 1 59 ? 32.485 19.565 6.537 1.00 12.90 334 VAL A N 1
ATOM 467 C CA . VAL A 1 59 ? 31.482 18.542 6.822 1.00 11.61 334 VAL A CA 1
ATOM 468 C C . VAL A 1 59 ? 30.127 19.228 6.929 1.00 10.63 334 VAL A C 1
ATOM 469 O O . VAL A 1 59 ? 29.912 20.057 7.815 1.00 12.46 334 VAL A O 1
ATOM 473 N N . ASN A 1 60 ? 29.214 18.880 6.027 1.00 12.10 335 ASN A N 1
ATOM 474 C CA . ASN A 1 60 ? 27.866 19.431 6.034 1.00 12.23 335 ASN A CA 1
ATOM 475 C C . ASN A 1 60 ? 27.106 18.928 7.261 1.00 12.13 335 ASN A C 1
ATOM 476 O O . ASN A 1 60 ? 26.907 17.720 7.422 1.00 15.23 335 ASN A O 1
ATOM 481 N N . LEU A 1 61 ? 26.676 19.848 8.126 1.00 12.10 336 LEU A N 1
ATOM 482 C CA . LEU A 1 61 ? 25.898 19.495 9.308 1.00 12.70 336 LEU A CA 1
ATOM 483 C C . LEU A 1 61 ? 24.420 19.840 9.174 1.00 13.79 336 LEU A C 1
ATOM 484 O O . LEU A 1 61 ? 23.695 19.788 10.168 1.00 16.82 336 LEU A O 1
ATOM 489 N N . ARG A 1 62 ? 23.958 20.209 7.979 1.00 13.64 337 ARG A N 1
ATOM 490 C CA . ARG A 1 62 ? 22.584 20.681 7.847 1.00 14.91 337 ARG A CA 1
ATOM 491 C C . ARG A 1 62 ? 21.551 19.579 8.055 1.00 17.71 337 ARG A C 1
ATOM 492 O O . ARG A 1 62 ? 20.400 19.885 8.384 1.00 19.20 337 ARG A O 1
ATOM 500 N N A ASP A 1 63 ? 21.929 18.313 7.889 0.60 16.46 338 ASP A N 1
ATOM 501 N N B ASP A 1 63 ? 21.926 18.313 7.860 0.40 19.07 338 ASP A N 1
ATOM 502 C CA A ASP A 1 63 ? 20.970 17.217 7.983 0.60 19.63 338 ASP A CA 1
ATOM 503 C CA B ASP A 1 63 ? 20.986 17.201 7.962 0.40 22.40 338 ASP A CA 1
ATOM 504 C C A ASP A 1 63 ? 21.454 16.129 8.932 0.60 21.03 338 ASP A C 1
ATOM 505 C C B ASP A 1 63 ? 21.490 16.117 8.907 0.40 21.81 338 ASP A C 1
ATOM 506 O O A ASP A 1 63 ? 21.093 14.960 8.783 0.60 24.01 338 ASP A O 1
ATOM 507 O O B ASP A 1 63 ? 21.172 14.939 8.729 0.40 24.54 338 ASP A O 1
ATOM 516 N N . THR A 1 64 ? 22.271 16.490 9.914 1.00 17.72 339 THR A N 1
ATOM 517 C CA . THR A 1 64 ? 22.824 15.530 10.860 1.00 16.64 339 THR A CA 1
ATOM 518 C C . THR A 1 64 ? 22.010 15.536 12.146 1.00 14.67 339 THR A C 1
ATOM 519 O O . THR A 1 64 ? 21.524 16.585 12.585 1.00 14.34 339 THR A O 1
ATOM 523 N N . LYS A 1 65 ? 21.867 14.361 12.747 1.00 13.63 340 LYS A N 1
ATOM 524 C CA . LYS A 1 65 ? 21.309 14.286 14.086 1.00 14.73 340 LYS A CA 1
ATOM 525 C C . LYS A 1 65 ? 22.244 14.967 15.080 1.00 12.74 340 LYS A C 1
ATOM 526 O O . LYS A 1 65 ? 23.444 15.121 14.840 1.00 13.90 340 LYS A O 1
ATOM 532 N N . HIS A 1 66 ? 21.669 15.350 16.221 1.00 13.63 341 HIS A N 1
ATOM 533 C CA . HIS A 1 66 ? 22.420 16.066 17.246 1.00 12.97 341 HIS A CA 1
ATOM 534 C 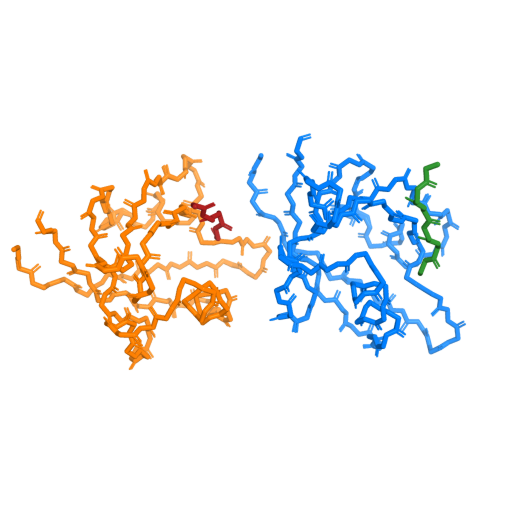C . HIS A 1 66 ? 23.720 15.350 17.612 1.00 13.24 341 HIS A C 1
ATOM 535 O O . HIS A 1 66 ? 24.799 15.957 17.602 1.00 12.89 341 HIS A O 1
ATOM 542 N N A LYS A 1 67 ? 23.637 14.059 17.952 0.56 14.87 342 LYS A N 1
ATOM 543 N N B LYS A 1 67 ? 23.640 14.056 17.943 0.44 14.76 342 LYS A N 1
ATOM 544 C CA A LYS A 1 67 ? 24.832 13.362 18.422 0.56 16.05 342 LYS A CA 1
ATOM 545 C CA B LYS A 1 67 ? 24.836 13.367 18.422 0.44 15.83 342 LYS A CA 1
ATOM 546 C C A LYS A 1 67 ? 25.874 13.198 17.318 0.56 15.61 342 LYS A C 1
ATOM 547 C C B LYS A 1 67 ? 25.875 13.182 17.320 0.44 15.48 342 LYS A C 1
ATOM 548 O O A LYS A 1 67 ? 27.082 13.244 17.595 0.56 16.09 342 LYS A O 1
ATOM 549 O O B LYS A 1 67 ? 27.081 13.180 17.602 0.44 15.65 342 LYS A O 1
ATOM 560 N N . GLU A 1 68 ? 25.432 13.018 16.069 1.00 15.56 343 GLU A N 1
ATOM 561 C CA . GLU A 1 68 ? 26.376 12.966 14.953 1.00 14.72 343 GLU A CA 1
ATOM 562 C C . GLU A 1 68 ? 27.146 14.275 14.851 1.00 13.20 343 GLU A C 1
ATOM 563 O O . GLU A 1 68 ? 28.372 14.278 14.672 1.00 12.74 343 GLU A O 1
ATOM 569 N N . ALA A 1 69 ? 26.438 15.399 14.972 1.00 12.74 344 ALA A N 1
ATOM 570 C CA . ALA A 1 69 ? 27.095 16.701 14.943 1.00 12.78 344 ALA A CA 1
ATOM 571 C C . ALA A 1 69 ? 28.062 16.862 16.106 1.00 12.30 344 ALA A C 1
ATOM 572 O O . ALA A 1 69 ? 29.188 17.337 15.911 1.00 12.72 344 ALA A O 1
ATOM 574 N N . VAL A 1 70 ? 27.636 16.481 17.322 1.00 12.17 345 VAL A N 1
ATOM 575 C CA . VAL A 1 70 ? 28.528 16.531 18.483 1.00 12.27 345 VAL A CA 1
ATOM 576 C C . VAL A 1 70 ? 29.805 15.761 18.196 1.00 12.23 345 VAL A C 1
ATOM 577 O O . VAL A 1 70 ? 30.913 16.235 18.471 1.00 13.02 345 VAL A O 1
ATOM 581 N N . THR A 1 71 ? 29.662 14.554 17.642 1.00 12.60 346 THR A N 1
ATOM 582 C CA . THR A 1 71 ? 30.826 13.710 17.417 1.00 12.62 346 THR A CA 1
ATOM 583 C C . THR A 1 71 ? 31.769 14.343 16.404 1.00 11.21 346 THR A C 1
ATOM 584 O O . THR A 1 71 ? 32.983 14.416 16.632 1.00 12.09 346 THR A O 1
ATOM 588 N N . ILE A 1 72 ? 31.225 14.833 15.279 1.00 11.43 347 ILE A N 1
ATOM 589 C CA . ILE A 1 72 ? 32.063 15.481 14.274 1.00 11.45 347 ILE A CA 1
ATOM 590 C C . ILE A 1 72 ? 32.769 16.688 14.877 1.00 10.93 347 ILE A C 1
ATOM 591 O O . ILE A 1 72 ? 33.972 16.886 14.682 1.00 11.48 347 ILE A O 1
ATOM 596 N N . LEU A 1 73 ? 32.022 17.517 15.605 1.00 11.56 348 LEU A N 1
ATOM 597 C CA . LEU A 1 73 ? 32.608 18.721 16.180 1.00 11.62 348 LEU A CA 1
ATOM 598 C C . LEU A 1 73 ? 33.714 18.367 17.163 1.00 12.64 348 LEU A C 1
ATOM 599 O O . LEU A 1 73 ? 34.765 19.012 17.171 1.00 12.76 348 LEU A O 1
ATOM 604 N N A SER A 1 74 ? 33.498 17.328 17.976 0.53 12.85 349 SER A N 1
ATOM 605 N N B SER A 1 74 ? 33.506 17.324 17.972 0.47 12.96 349 SER A N 1
ATOM 606 C CA A SER A 1 74 ? 34.468 16.914 18.982 0.53 13.41 349 SER A CA 1
ATOM 607 C CA B SER A 1 74 ? 34.467 16.910 18.988 0.47 13.94 349 SER A CA 1
ATOM 608 C C A SER A 1 74 ? 35.760 16.403 18.358 0.53 12.99 349 SER A C 1
ATOM 609 C C B SER A 1 74 ? 35.724 16.284 18.397 0.47 13.18 349 SER A C 1
ATOM 610 O O A SER A 1 74 ? 36.810 16.460 19.005 0.53 15.44 349 SER A O 1
ATOM 611 O O B SER A 1 74 ? 36.710 16.121 19.121 0.47 14.67 349 SER A O 1
ATOM 616 N N . GLN A 1 75 ? 35.706 15.915 17.118 1.00 12.28 350 GLN A N 1
ATOM 617 C CA . GLN A 1 75 ? 36.864 15.339 16.445 1.00 11.99 350 GLN A CA 1
ATOM 618 C C . GLN A 1 75 ? 37.761 16.376 15.788 1.00 12.97 350 GLN A C 1
ATOM 619 O O . GLN A 1 75 ? 38.861 16.024 15.344 1.00 15.48 350 GLN A O 1
ATOM 625 N N . GLN A 1 76 ? 37.318 17.626 15.688 1.00 12.53 351 GLN A N 1
ATOM 626 C CA . GLN A 1 76 ? 38.088 18.629 14.976 1.00 13.44 351 GLN A CA 1
ATOM 627 C C . GLN A 1 76 ? 39.300 19.025 15.799 1.00 15.54 351 GLN A C 1
ATOM 628 O O . GLN A 1 76 ? 39.272 19.012 17.035 1.00 16.79 351 GLN A O 1
ATOM 634 N N A ARG A 1 77 ? 40.379 19.371 15.101 0.49 15.96 352 ARG A N 1
ATOM 635 N N B ARG A 1 77 ? 40.376 19.391 15.111 0.51 15.63 352 ARG A N 1
ATOM 636 C CA A ARG A 1 77 ? 41.643 19.703 15.741 0.49 18.87 352 ARG A CA 1
ATOM 637 C CA B ARG A 1 77 ? 41.612 19.728 15.798 0.51 18.52 352 ARG A CA 1
ATOM 638 C C A ARG A 1 77 ? 42.230 20.950 15.101 0.49 18.75 352 ARG A C 1
ATOM 639 C C B ARG A 1 77 ? 42.292 20.899 15.109 0.51 18.11 352 ARG A C 1
ATOM 640 O O A ARG A 1 77 ? 42.054 21.196 13.905 0.49 20.30 352 ARG A O 1
ATOM 641 O O B ARG A 1 77 ? 42.238 21.042 13.885 0.51 19.95 352 ARG A O 1
ATOM 656 N N . GLY A 1 78 ? 42.927 21.739 15.917 1.00 18.54 353 GLY A N 1
ATOM 657 C CA . GLY A 1 78 ? 43.709 22.855 15.422 1.00 20.62 353 GLY A CA 1
ATOM 658 C C . GLY A 1 78 ? 42.911 23.993 14.827 1.00 21.69 353 GLY A C 1
ATOM 659 O O . GLY A 1 78 ? 42.136 24.645 15.528 1.00 24.15 353 GLY A O 1
ATOM 660 N N A GLU A 1 79 ? 43.101 24.244 13.536 0.57 23.08 354 GLU A N 1
ATOM 661 N N B GLU A 1 79 ? 43.098 24.242 13.534 0.43 23.39 354 GLU A N 1
ATOM 662 C CA A GLU A 1 79 ? 42.399 25.309 12.832 0.57 24.91 354 GLU A CA 1
ATOM 663 C CA B GLU A 1 79 ? 42.402 25.311 12.829 0.43 25.37 354 GLU A CA 1
ATOM 664 C C A GLU A 1 79 ? 41.108 24.739 12.261 0.57 23.12 354 GLU A C 1
ATOM 665 C C B GLU A 1 79 ? 41.110 24.748 12.251 0.43 23.20 354 GLU A C 1
ATOM 666 O O A GLU A 1 79 ? 41.137 23.788 11.473 0.57 26.43 354 GLU A O 1
ATOM 667 O O B GLU A 1 79 ? 41.140 23.810 11.446 0.43 25.90 354 GLU A O 1
ATOM 678 N N . ILE A 1 80 ? 39.980 25.316 12.664 1.00 19.03 355 ILE A N 1
ATOM 679 C CA . ILE A 1 80 ? 38.665 24.752 12.384 1.00 18.08 355 ILE A CA 1
ATOM 680 C C . ILE A 1 80 ? 37.768 25.833 11.797 1.00 17.30 355 ILE A C 1
ATOM 681 O O . ILE A 1 80 ? 37.505 26.854 12.446 1.00 18.85 355 ILE A O 1
ATOM 686 N N . GLU A 1 81 ? 37.284 25.604 10.581 1.00 16.27 356 GLU A N 1
ATOM 687 C CA . GLU A 1 81 ? 36.432 26.567 9.899 1.00 16.77 356 GLU A CA 1
ATOM 688 C C . GLU A 1 81 ? 34.967 26.232 10.142 1.00 15.25 356 GLU A C 1
ATOM 689 O O . GLU A 1 81 ? 34.509 25.132 9.817 1.00 17.32 356 GLU A O 1
ATOM 695 N N . PHE A 1 82 ? 34.230 27.192 10.666 1.00 13.96 357 PHE A N 1
ATOM 696 C CA . PHE A 1 82 ? 32.808 27.068 10.868 1.00 13.05 357 PHE A CA 1
ATOM 697 C C . PHE A 1 82 ? 32.066 27.863 9.806 1.00 13.71 357 PHE A C 1
ATOM 698 O O . PHE A 1 82 ? 32.385 28.982 9.576 1.00 16.12 357 PHE A O 1
ATOM 706 N N . GLU A 1 83 ? 31.117 27.237 9.162 1.00 12.38 358 GLU A N 1
ATOM 707 C CA . GLU A 1 83 ? 30.246 27.925 8.229 1.00 13.10 358 GLU A CA 1
ATOM 708 C C . GLU A 1 83 ? 28.940 28.157 8.974 1.00 12.35 358 GLU A C 1
ATOM 709 O O . GLU A 1 83 ? 28.280 27.197 9.385 1.00 13.56 358 GLU A O 1
ATOM 715 N N . VAL A 1 84 ? 28.600 29.425 9.207 1.00 12.76 359 VAL A N 1
ATOM 716 C CA . VAL A 1 84 ? 27.486 29.768 10.080 1.00 13.34 359 VAL A CA 1
ATOM 717 C C . VAL A 1 84 ? 26.582 30.779 9.403 1.00 14.24 359 VAL A C 1
ATOM 718 O O . VAL A 1 84 ? 26.985 31.521 8.505 1.00 15.95 359 VAL A O 1
ATOM 722 N N . VAL A 1 85 ? 25.346 30.816 9.873 1.00 14.04 360 VAL A N 1
ATOM 723 C CA . VAL A 1 85 ? 24.396 31.843 9.468 1.00 15.87 360 VAL A CA 1
ATOM 724 C C . VAL A 1 85 ? 23.545 32.194 10.675 1.00 16.00 360 VAL A C 1
ATOM 725 O O . VAL A 1 85 ? 23.154 31.317 11.450 1.00 15.98 360 VAL A O 1
ATOM 729 N N . TYR A 1 86 ? 23.268 33.478 10.850 1.00 17.43 361 TYR A N 1
ATOM 730 C CA . TYR A 1 86 ? 22.442 33.891 11.973 1.00 22.43 361 TYR A CA 1
ATOM 731 C C . TYR A 1 86 ? 20.981 33.723 11.596 1.00 28.29 361 TYR A C 1
ATOM 732 O O . TYR A 1 86 ? 20.500 34.362 10.654 1.00 28.39 361 TYR A O 1
ATOM 741 N N . VAL A 1 87 ? 20.277 32.866 12.327 1.00 33.79 362 VAL A N 1
ATOM 742 C CA . VAL A 1 87 ? 18.901 32.549 11.975 1.00 40.29 362 VAL A CA 1
ATOM 743 C C . VAL A 1 87 ? 17.888 33.358 12.783 1.00 43.01 362 VAL A C 1
ATOM 744 O O . VAL A 1 87 ? 18.111 33.727 13.940 1.00 42.16 362 VAL A O 1
ATOM 749 N N . ARG B 2 5 ? 15.529 19.836 27.278 1.00 32.37 1 ARG C N 1
ATOM 750 C CA . ARG B 2 5 ? 16.049 20.245 25.974 1.00 31.07 1 ARG C CA 1
ATOM 751 C C . ARG B 2 5 ? 17.423 19.638 25.720 1.00 27.96 1 ARG C C 1
ATOM 752 O O . ARG B 2 5 ? 18.299 19.705 26.581 1.00 30.47 1 ARG C O 1
ATOM 760 N N . ARG B 2 6 ? 17.610 19.052 24.540 1.00 21.07 2 ARG C N 1
ATOM 761 C CA . ARG B 2 6 ? 18.909 18.496 24.179 1.00 18.81 2 ARG C CA 1
ATOM 762 C C . ARG B 2 6 ? 19.930 19.618 24.013 1.00 17.64 2 ARG C C 1
ATOM 763 O O . ARG B 2 6 ? 19.767 20.497 23.161 1.00 18.48 2 ARG C O 1
ATOM 771 N N . GLU B 2 7 ? 20.998 19.577 24.802 1.00 16.82 3 GLU C N 1
ATOM 772 C CA . GLU B 2 7 ? 22.053 20.580 24.696 1.00 17.00 3 GLU C CA 1
ATOM 773 C C . GLU B 2 7 ? 23.372 19.936 25.096 1.00 16.25 3 GLU C C 1
ATOM 774 O O . GLU B 2 7 ? 23.427 19.239 26.112 1.00 19.18 3 GLU C O 1
ATOM 780 N N . THR B 2 8 ? 24.425 20.157 24.304 1.00 14.90 4 THR C N 1
ATOM 781 C CA . THR B 2 8 ? 25.717 19.530 24.555 1.00 14.85 4 THR C CA 1
ATOM 782 C C . THR B 2 8 ? 26.827 20.569 24.497 1.00 14.69 4 THR C C 1
ATOM 783 O O . THR B 2 8 ? 26.871 21.384 23.569 1.00 15.54 4 THR C O 1
ATOM 787 N N . GLN B 2 9 ? 27.726 20.535 25.478 1.00 15.36 5 GLN C N 1
ATOM 788 C CA . GLN B 2 9 ? 28.940 21.336 25.424 1.00 16.48 5 GLN C CA 1
ATOM 789 C C . GLN B 2 9 ? 29.999 20.608 24.611 1.00 17.30 5 GLN C C 1
ATOM 790 O O . GLN B 2 9 ? 30.302 19.437 24.876 1.00 19.53 5 GLN C O 1
ATOM 796 N N . VAL B 2 10 ? 30.587 21.309 23.646 1.00 16.49 6 VAL C N 1
ATOM 797 C CA . VAL B 2 10 ? 31.654 20.748 22.821 1.00 18.07 6 VAL C CA 1
ATOM 798 C C . VAL B 2 10 ? 32.832 21.707 22.708 1.00 18.86 6 VAL C C 1
ATOM 799 O O . VAL B 2 10 ? 32.742 22.883 23.109 1.00 20.67 6 VAL C O 1
ATOM 804 N N . GLY C 1 1 ? 18.436 26.954 -22.975 1.00 23.59 276 GLY B N 1
ATOM 805 C CA . GLY C 1 1 ? 19.245 28.152 -22.829 1.00 21.73 276 GLY B CA 1
ATOM 806 C C . GLY C 1 1 ? 20.661 27.846 -23.236 1.00 21.07 276 GLY B C 1
ATOM 807 O O . GLY C 1 1 ? 21.075 26.698 -23.168 1.00 22.21 276 GLY B O 1
ATOM 808 N N . PRO C 1 2 ? 21.420 28.848 -23.663 1.00 19.53 277 PRO B N 1
ATOM 809 C CA . PRO C 1 2 ? 22.824 28.594 -24.004 1.00 20.57 277 PRO B CA 1
ATOM 810 C C . PRO C 1 2 ? 23.621 28.290 -22.749 1.00 19.58 277 PRO B C 1
ATOM 811 O O . PRO C 1 2 ? 23.348 28.830 -21.674 1.00 19.74 277 PRO B O 1
ATOM 815 N N . ILE C 1 3 ? 24.620 27.412 -22.892 1.00 19.51 278 ILE B N 1
ATOM 816 C CA . ILE C 1 3 ? 25.552 27.171 -21.792 1.00 20.17 278 ILE B CA 1
ATOM 817 C C . ILE C 1 3 ? 26.352 28.435 -21.534 1.00 18.96 278 ILE B C 1
ATOM 818 O O . ILE C 1 3 ? 26.856 29.070 -22.470 1.00 22.05 278 ILE B O 1
ATOM 823 N N . ARG C 1 4 ? 26.493 28.799 -20.261 1.00 17.21 279 ARG B N 1
ATOM 824 C CA . ARG C 1 4 ? 27.357 29.899 -19.872 1.00 17.53 279 ARG B CA 1
ATOM 825 C C . ARG C 1 4 ? 28.360 29.395 -18.850 1.00 16.58 279 ARG B C 1
ATOM 826 O O . ARG C 1 4 ? 28.023 28.572 -17.991 1.00 15.98 279 ARG B O 1
ATOM 834 N N . LYS C 1 5 ? 29.594 29.864 -18.974 1.00 16.53 280 LYS B N 1
ATOM 835 C CA . LYS C 1 5 ? 30.628 29.648 -17.971 1.00 16.41 280 LYS B CA 1
ATOM 836 C C . LYS C 1 5 ? 30.735 30.945 -17.178 1.00 15.35 280 LYS B C 1
ATOM 837 O O . LYS C 1 5 ? 31.192 31.968 -17.705 1.00 17.44 280 LYS B O 1
ATOM 843 N N . VAL C 1 6 ? 30.290 30.908 -15.924 1.00 14.69 281 VAL B N 1
ATOM 844 C CA . VAL C 1 6 ? 30.128 32.098 -15.097 1.00 13.52 281 VAL B CA 1
ATOM 845 C C . VAL C 1 6 ? 31.158 32.050 -13.980 1.00 14.55 281 VAL B C 1
ATOM 846 O O . VAL C 1 6 ? 31.283 31.039 -13.274 1.00 15.58 281 VAL B O 1
ATOM 850 N N . LEU C 1 7 ? 31.901 33.138 -13.822 1.00 13.00 282 LEU B N 1
ATOM 851 C CA . LEU C 1 7 ? 32.941 33.224 -12.808 1.00 12.63 282 LEU B CA 1
ATOM 852 C C . LEU C 1 7 ? 32.410 33.962 -11.589 1.00 12.87 282 LEU B C 1
ATOM 853 O O . LEU C 1 7 ? 31.819 35.040 -11.706 1.00 14.68 282 LEU B O 1
ATOM 858 N N . LEU C 1 8 ? 32.648 33.387 -10.423 1.00 12.43 283 LEU B N 1
ATOM 859 C CA . LEU C 1 8 ? 32.324 34.008 -9.155 1.00 14.45 283 LEU B CA 1
ATOM 860 C C . LEU C 1 8 ? 33.628 34.149 -8.384 1.00 14.83 283 LEU B C 1
ATOM 861 O O . LEU C 1 8 ? 34.428 33.209 -8.341 1.00 16.61 283 LEU B O 1
ATOM 866 N N . LEU C 1 9 ? 33.864 35.322 -7.806 1.00 15.83 284 LEU B N 1
ATOM 867 C CA . LEU C 1 9 ? 35.026 35.550 -6.948 1.00 16.41 284 LEU B CA 1
ATOM 868 C C . LEU C 1 9 ? 34.538 35.626 -5.507 1.00 18.29 284 LEU B C 1
ATOM 869 O O . LEU C 1 9 ? 33.719 36.489 -5.174 1.00 20.68 284 LEU B O 1
ATOM 874 N N . LYS C 1 10 ? 35.017 34.708 -4.670 1.00 20.34 285 LYS B N 1
ATOM 875 C CA . LYS C 1 10 ? 34.585 34.565 -3.286 1.00 22.40 285 LYS B CA 1
ATOM 876 C C . LYS C 1 10 ? 35.813 34.721 -2.404 1.00 22.65 285 LYS B C 1
ATOM 877 O O . LYS C 1 10 ? 36.854 34.116 -2.678 1.00 24.11 285 LYS B O 1
ATOM 883 N N A GLU C 1 11 ? 35.699 35.533 -1.357 0.70 21.84 286 GLU B N 1
ATOM 884 N N B GLU C 1 11 ? 35.704 35.513 -1.352 0.30 22.81 286 GLU B N 1
ATOM 885 C CA A GLU C 1 11 ? 36.733 35.537 -0.330 0.70 21.63 286 GLU B CA 1
ATOM 886 C CA B GLU C 1 11 ? 36.785 35.449 -0.385 0.30 23.00 286 GLU B CA 1
ATOM 887 C C A GLU C 1 11 ? 36.468 34.418 0.680 0.70 18.88 286 GLU B C 1
ATOM 888 C C B GLU C 1 11 ? 36.474 34.417 0.687 0.30 21.00 286 GLU B C 1
ATOM 889 O O A GLU C 1 11 ? 35.359 33.886 0.772 0.70 16.94 286 GLU B O 1
ATOM 890 O O B GLU C 1 11 ? 35.341 33.952 0.832 0.30 20.60 286 GLU B O 1
ATOM 901 N N . ASP C 1 12 ? 37.511 34.052 1.437 1.00 20.27 287 ASP B N 1
ATOM 902 C CA . ASP C 1 12 ? 37.413 32.878 2.301 1.00 20.91 287 ASP B CA 1
ATOM 903 C C . ASP C 1 12 ? 36.423 33.040 3.455 1.00 20.16 287 ASP B C 1
ATOM 904 O O . ASP C 1 12 ? 35.978 32.032 4.010 1.00 22.77 287 ASP B O 1
ATOM 909 N N . HIS C 1 13 ? 36.063 34.265 3.826 1.00 17.72 288 HIS B N 1
ATOM 910 C CA . HIS C 1 13 ? 35.123 34.499 4.912 1.00 17.85 288 HIS B CA 1
ATOM 911 C C . HIS C 1 13 ? 33.661 34.433 4.475 1.00 16.86 288 HIS B C 1
ATOM 912 O O . HIS C 1 13 ? 32.771 34.578 5.319 1.00 17.42 288 HIS B O 1
ATOM 919 N N . GLU C 1 14 ? 33.389 34.218 3.190 1.00 16.08 289 GLU B N 1
ATOM 920 C CA . GLU C 1 14 ? 32.037 34.300 2.654 1.00 17.13 289 GLU B CA 1
ATOM 921 C C . GLU C 1 14 ? 31.592 32.953 2.106 1.00 16.32 289 GLU B C 1
ATOM 922 O O . GLU C 1 14 ? 32.412 32.098 1.764 1.00 17.67 289 GLU B O 1
ATOM 928 N N . GLY C 1 15 ? 30.271 32.790 1.982 1.00 15.91 290 GLY B N 1
ATOM 929 C CA . GLY C 1 15 ? 29.696 31.732 1.181 1.00 14.54 290 GLY B CA 1
ATOM 930 C C . GLY C 1 15 ? 2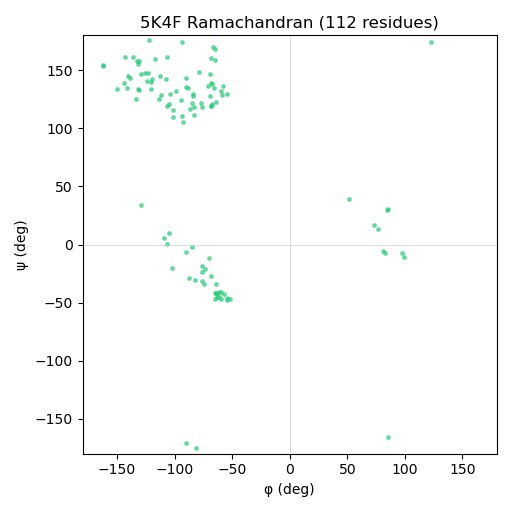9.477 32.213 -0.244 1.00 14.12 290 GLY B C 1
ATOM 931 O O . GLY C 1 15 ? 29.906 33.297 -0.640 1.00 15.39 290 GLY B O 1
ATOM 932 N N . LEU C 1 16 ? 28.777 31.387 -1.023 1.00 14.00 291 LEU B N 1
ATOM 933 C CA . LEU C 1 16 ? 28.537 31.715 -2.425 1.00 14.26 291 LEU B CA 1
ATOM 934 C C . LEU C 1 16 ? 27.460 32.771 -2.600 1.00 14.23 291 LEU B C 1
ATOM 935 O O . LEU C 1 16 ? 27.506 33.538 -3.568 1.00 15.83 291 LEU B O 1
ATOM 940 N N . GLY C 1 17 ? 26.478 32.809 -1.706 1.00 13.04 292 GLY B N 1
ATOM 941 C CA . GLY C 1 17 ? 25.384 33.743 -1.850 1.00 13.91 292 GLY B CA 1
ATOM 942 C C . GLY C 1 17 ? 24.260 33.252 -2.729 1.00 14.01 292 GLY B C 1
ATOM 943 O O . GLY C 1 17 ? 23.590 34.065 -3.377 1.00 14.48 292 GLY B O 1
ATOM 944 N N . ILE C 1 18 ? 24.021 31.938 -2.783 1.00 14.51 293 ILE B N 1
ATOM 945 C CA . ILE C 1 18 ? 22.892 31.395 -3.524 1.00 15.64 293 ILE B CA 1
ATOM 946 C C . ILE C 1 18 ? 22.179 30.383 -2.648 1.00 15.97 293 ILE B C 1
ATOM 947 O O . ILE C 1 18 ? 22.743 29.842 -1.691 1.00 17.55 293 ILE B O 1
ATOM 952 N N . SER C 1 19 ? 20.916 30.146 -2.976 1.00 15.25 294 SER B N 1
ATOM 953 C CA . SER C 1 19 ? 20.198 28.987 -2.482 1.00 17.05 294 SER B CA 1
ATOM 954 C C . SER C 1 19 ? 19.913 28.075 -3.662 1.00 15.48 294 SER B C 1
ATOM 955 O O . SER C 1 19 ? 19.697 28.540 -4.783 1.00 16.13 294 SER B O 1
ATOM 958 N N . ILE C 1 20 ? 19.952 26.773 -3.408 1.00 16.81 295 ILE B N 1
ATOM 959 C CA . ILE C 1 20 ? 19.727 25.776 -4.446 1.00 16.72 295 ILE B CA 1
ATOM 960 C C . ILE C 1 20 ? 18.582 24.861 -4.047 1.00 19.34 295 ILE B C 1
ATOM 961 O O . ILE C 1 20 ? 18.328 24.620 -2.862 1.00 20.93 295 ILE B O 1
ATOM 966 N N A THR C 1 21 ? 17.892 24.347 -5.060 0.40 19.55 296 THR B N 1
ATOM 967 N N B THR C 1 21 ? 17.875 24.366 -5.059 0.60 19.30 296 THR B N 1
ATOM 968 C CA A THR C 1 21 ? 16.852 23.343 -4.910 0.40 20.80 296 THR B CA 1
ATOM 969 C CA B THR C 1 21 ? 16.851 23.343 -4.917 0.60 20.89 296 THR B CA 1
ATOM 970 C C A THR C 1 21 ? 17.107 22.249 -5.937 0.40 20.89 296 THR B C 1
ATOM 971 C C B THR C 1 21 ? 17.187 22.201 -5.867 0.60 20.72 296 THR B C 1
ATOM 972 O O A THR C 1 21 ? 17.924 22.405 -6.848 0.40 20.82 296 THR B O 1
ATOM 973 O O B THR C 1 21 ? 18.143 22.270 -6.644 0.60 20.67 296 THR B O 1
ATOM 980 N N . GLY C 1 22 ? 16.403 21.133 -5.792 1.00 22.20 297 GLY B N 1
ATOM 981 C CA . GLY C 1 22 ? 16.528 20.054 -6.754 1.00 23.78 297 GLY B CA 1
ATOM 982 C C . GLY C 1 22 ? 17.623 19.059 -6.420 1.00 25.03 297 GLY B C 1
ATOM 983 O O . GLY C 1 22 ? 18.122 18.987 -5.297 1.00 26.16 297 GLY B O 1
ATOM 984 N N . GLY C 1 23 ? 17.998 18.282 -7.427 1.00 26.20 298 GLY B N 1
ATOM 985 C CA . GLY C 1 23 ? 18.911 17.171 -7.254 1.00 27.36 298 GLY B CA 1
ATOM 986 C C . GLY C 1 23 ? 18.316 15.873 -7.769 1.00 28.74 298 GLY B C 1
ATOM 987 O O . GLY C 1 23 ? 17.117 15.754 -8.015 1.00 29.15 298 GLY B O 1
ATOM 988 N N A LYS C 1 24 ? 19.200 14.882 -7.914 0.55 30.30 299 LYS B N 1
ATOM 989 N N B LYS C 1 24 ? 19.204 14.885 -7.914 0.45 29.81 299 LYS B N 1
ATOM 990 C CA A LYS C 1 24 ? 18.817 13.634 -8.575 0.55 32.49 299 LYS B CA 1
ATOM 991 C CA B LYS C 1 24 ? 18.848 13.619 -8.556 0.45 31.38 299 LYS B CA 1
ATOM 992 C C A LYS C 1 24 ? 17.626 12.968 -7.892 0.55 33.54 299 LYS B C 1
ATOM 993 C C B LYS C 1 24 ? 17.644 12.962 -7.891 0.45 33.02 299 LYS B C 1
ATOM 994 O O A LYS C 1 24 ? 16.735 12.435 -8.567 0.55 34.19 299 LYS B O 1
ATOM 995 O O B LYS C 1 24 ? 16.764 12.424 -8.576 0.45 33.74 299 LYS B O 1
ATOM 1006 N N . GLU C 1 25 ? 17.577 13.005 -6.559 1.00 34.54 300 GLU B N 1
ATOM 1007 C CA . GLU C 1 25 ? 16.472 12.363 -5.848 1.00 37.42 300 GLU B CA 1
ATOM 1008 C C . GLU C 1 25 ? 15.142 13.082 -6.052 1.00 38.63 300 GLU B C 1
ATOM 1009 O O . GLU C 1 25 ? 14.085 12.474 -5.838 1.00 40.19 300 GLU B O 1
ATOM 1015 N N . HIS C 1 26 ? 15.170 14.351 -6.456 1.00 40.14 301 HIS B N 1
ATOM 1016 C CA . HIS C 1 26 ? 13.968 15.114 -6.754 1.00 39.58 301 HIS B CA 1
ATOM 1017 C C . HIS C 1 26 ? 13.544 15.004 -8.212 1.00 38.28 301 HIS B C 1
ATOM 1018 O O . HIS C 1 26 ? 12.469 15.500 -8.569 1.00 39.15 301 HIS B O 1
ATOM 1025 N N . GLY C 1 27 ? 14.355 14.370 -9.057 1.00 36.77 302 GLY B N 1
ATOM 1026 C CA . GLY C 1 27 ? 14.032 14.253 -10.464 1.00 35.46 302 GLY B CA 1
ATOM 1027 C C . GLY C 1 27 ? 14.252 15.503 -11.282 1.00 34.21 302 GLY B C 1
ATOM 1028 O O . GLY C 1 27 ? 13.772 15.576 -12.412 1.00 34.58 302 GLY B O 1
ATOM 1029 N N . VAL C 1 28 ? 14.955 16.497 -10.746 1.00 31.62 303 VAL B N 1
ATOM 1030 C CA . VAL C 1 28 ? 15.229 17.749 -11.453 1.00 30.52 303 VAL B CA 1
ATOM 1031 C C . VAL C 1 28 ? 16.688 18.120 -11.229 1.00 27.10 303 VAL B C 1
ATOM 1032 O O . VAL C 1 28 ? 17.338 17.593 -10.316 1.00 26.70 303 VAL B O 1
ATOM 1036 N N . PRO C 1 29 ? 17.246 19.001 -12.065 1.00 25.21 304 PRO B N 1
ATOM 1037 C CA . PRO C 1 29 ? 18.641 19.429 -11.862 1.00 23.71 304 PRO B CA 1
ATOM 1038 C C . PRO C 1 29 ? 18.792 20.223 -10.578 1.00 20.79 304 PRO B C 1
ATOM 1039 O O . PRO C 1 29 ? 17.819 20.626 -9.940 1.00 22.75 304 PRO B O 1
ATOM 1043 N N . ILE C 1 30 ? 20.052 20.468 -10.214 1.00 18.13 305 ILE B N 1
ATOM 1044 C CA . ILE C 1 30 ? 20.353 21.466 -9.196 1.00 16.18 305 ILE B CA 1
ATOM 1045 C C . ILE C 1 30 ? 20.011 22.829 -9.787 1.00 15.38 305 ILE B C 1
ATOM 1046 O O . ILE C 1 30 ? 20.574 23.228 -10.811 1.00 16.84 305 ILE B O 1
ATOM 1051 N N . LEU C 1 31 ? 19.078 23.539 -9.159 1.00 15.26 306 LEU B N 1
ATOM 1052 C CA . LEU C 1 31 ? 18.587 24.821 -9.655 1.00 14.87 306 LEU B CA 1
ATOM 1053 C C . LEU C 1 31 ? 18.855 25.926 -8.640 1.00 14.48 306 LEU B C 1
ATOM 1054 O O . LEU C 1 31 ? 18.711 25.721 -7.432 1.00 16.14 306 LEU B O 1
ATOM 1059 N N . ILE C 1 32 ? 19.209 27.108 -9.133 1.00 13.08 307 ILE B N 1
ATOM 1060 C CA . ILE C 1 32 ? 19.352 28.278 -8.272 1.00 13.45 307 ILE B CA 1
ATOM 1061 C C . ILE C 1 32 ? 17.959 28.805 -7.946 1.00 15.01 307 ILE B C 1
ATOM 1062 O O . ILE C 1 32 ? 17.188 29.151 -8.848 1.00 17.13 307 ILE B O 1
ATOM 1067 N N . SER C 1 33 ? 17.628 28.869 -6.654 1.00 16.75 308 SER B N 1
ATOM 1068 C CA . SER C 1 33 ? 16.321 29.364 -6.228 1.00 18.39 308 SER B CA 1
ATOM 1069 C C . SER C 1 33 ? 16.367 30.782 -5.674 1.00 19.14 308 SER B C 1
ATOM 1070 O O . SER C 1 33 ? 15.333 31.465 -5.670 1.00 22.09 308 SER B O 1
ATOM 1073 N N A GLU C 1 34 ? 17.526 31.233 -5.201 0.55 18.39 309 GLU B N 1
ATOM 1074 N N B GLU C 1 34 ? 17.525 31.240 -5.206 0.45 18.78 309 GLU B N 1
ATOM 1075 C CA A GLU C 1 34 ? 17.684 32.589 -4.698 0.55 19.08 309 GLU B CA 1
ATOM 1076 C CA B GLU C 1 34 ? 17.660 32.592 -4.684 0.45 19.75 309 GLU B CA 1
ATOM 1077 C C A GLU C 1 34 ? 19.092 33.059 -5.012 0.55 15.74 309 GLU B C 1
ATOM 1078 C C B GLU C 1 34 ? 19.081 33.070 -4.921 0.45 17.69 309 GLU B C 1
ATOM 1079 O O A GLU C 1 34 ? 20.035 32.264 -5.028 0.55 15.63 309 GLU B O 1
ATOM 1080 O O B GLU C 1 34 ? 20.032 32.295 -4.791 0.45 16.83 309 GLU B O 1
ATOM 1091 N N A ILE C 1 35 ? 19.231 34.365 -5.228 0.41 14.96 310 ILE B N 1
ATOM 1092 N N B ILE C 1 35 ? 19.217 34.350 -5.256 0.07 17.64 310 ILE B N 1
ATOM 1093 N N C ILE C 1 35 ? 19.318 34.262 -5.458 0.52 18.20 310 ILE B N 1
ATOM 1094 C CA A ILE C 1 35 ? 20.531 35.013 -5.367 0.41 15.47 310 ILE B CA 1
ATOM 1095 C CA B ILE C 1 35 ? 20.510 35.017 -5.355 0.07 17.73 310 ILE B CA 1
ATOM 1096 C CA C ILE C 1 35 ? 20.540 35.051 -5.386 0.52 18.32 310 ILE B CA 1
ATOM 1097 C C A ILE C 1 35 ? 20.559 36.146 -4.353 0.41 17.10 310 ILE B C 1
ATOM 1098 C C B ILE C 1 35 ? 20.508 36.123 -4.313 0.07 17.99 310 ILE B C 1
ATOM 1099 C C C ILE C 1 35 ? 20.409 36.040 -4.236 0.52 19.14 310 ILE B C 1
ATOM 1100 O O A ILE C 1 35 ? 19.898 37.173 -4.545 0.41 18.10 310 ILE B O 1
ATOM 1101 O O B ILE C 1 35 ? 19.779 37.114 -4.450 0.07 18.32 310 ILE B O 1
ATOM 1102 O O C ILE C 1 35 ? 19.488 36.855 -4.215 0.52 21.17 310 ILE B O 1
ATOM 1115 N N . HIS C 1 36 ? 21.317 35.961 -3.278 1.00 17.85 311 HIS B N 1
ATOM 1116 C CA . HIS C 1 36 ? 21.189 36.813 -2.101 1.00 19.87 311 HIS B CA 1
ATOM 1117 C C . HIS C 1 36 ? 21.849 38.170 -2.315 1.00 20.30 311 HIS B C 1
ATOM 1118 O O . HIS C 1 36 ? 23.023 38.231 -2.702 1.00 18.01 311 HIS B O 1
ATOM 1125 N N . PRO C 1 37 ? 21.129 39.260 -2.056 1.00 23.66 312 PRO B N 1
ATOM 1126 C CA . PRO C 1 37 ? 21.646 40.597 -2.377 1.00 24.60 312 PRO B CA 1
ATOM 1127 C C . PRO C 1 37 ? 22.953 40.893 -1.658 1.00 23.67 312 PRO B C 1
ATOM 1128 O O . PRO C 1 37 ? 23.081 40.683 -0.451 1.00 25.53 312 PRO B O 1
ATOM 1132 N N . GLY C 1 38 ? 23.928 41.386 -2.420 1.00 20.86 313 GLY B N 1
ATOM 1133 C CA . GLY C 1 38 ? 25.188 41.845 -1.873 1.00 19.88 313 GLY B CA 1
ATOM 1134 C C . GLY C 1 38 ? 26.216 40.768 -1.626 1.00 19.22 313 GLY B C 1
ATOM 1135 O O . GLY C 1 38 ? 27.347 41.089 -1.243 1.00 22.61 313 GLY B O 1
ATOM 1136 N N A GLN C 1 39 ? 25.869 39.506 -1.792 0.59 16.69 314 GLN B N 1
ATOM 1137 N N B GLN C 1 39 ? 25.874 39.513 -1.829 0.41 17.96 314 GLN B N 1
ATOM 1138 C CA A GLN C 1 39 ? 26.791 38.421 -1.593 0.59 15.63 314 GLN B CA 1
ATOM 1139 C CA B GLN C 1 39 ? 26.767 38.391 -1.597 0.41 17.83 314 GLN B CA 1
ATOM 1140 C C A GLN C 1 39 ? 27.554 38.060 -2.889 0.59 13.25 314 GLN B C 1
ATOM 1141 C C B GLN C 1 39 ? 27.417 37.965 -2.912 0.41 16.26 314 GLN B C 1
ATOM 1142 O O A GLN C 1 39 ? 27.243 38.603 -3.898 0.59 11.60 314 GLN B O 1
ATOM 1143 O O B GLN C 1 39 ? 27.041 38.451 -3.984 0.41 16.54 314 GLN B O 1
ATOM 1154 N N . PRO C 1 40 ? 28.443 37.093 -2.873 1.00 14.49 315 PRO B N 1
ATOM 1155 C CA . PRO C 1 40 ? 29.309 36.938 -4.066 1.00 14.55 315 PRO B CA 1
ATOM 1156 C C . PRO C 1 40 ? 28.632 36.667 -5.395 1.00 13.65 315 PRO B C 1
ATOM 1157 O O . PRO C 1 40 ? 29.054 37.235 -6.412 1.00 14.36 315 PRO B O 1
ATOM 1161 N N . ALA C 1 41 ? 27.609 35.816 -5.428 1.00 13.13 316 ALA B N 1
ATOM 1162 C CA . ALA C 1 41 ? 26.943 35.543 -6.697 1.00 13.10 316 ALA B CA 1
ATOM 1163 C C . ALA C 1 41 ? 26.267 36.792 -7.245 1.00 13.28 316 ALA B C 1
ATOM 1164 O O . ALA C 1 41 ? 26.324 37.053 -8.452 1.00 15.76 316 ALA B O 1
ATOM 1166 N N . ASP C 1 42 ? 25.615 37.568 -6.373 1.00 13.79 317 ASP B N 1
ATOM 1167 C CA . ASP C 1 42 ? 24.967 38.800 -6.812 1.00 14.04 317 ASP B CA 1
ATOM 1168 C C . ASP C 1 42 ? 25.990 39.776 -7.373 1.00 15.08 317 ASP B C 1
ATOM 1169 O O . ASP C 1 42 ? 25.764 40.391 -8.425 1.00 17.50 317 ASP B O 1
ATOM 1174 N N A ARG C 1 43 ? 27.134 39.910 -6.693 0.62 13.60 318 ARG B N 1
ATOM 1175 N N B ARG C 1 43 ? 27.136 39.915 -6.702 0.38 14.57 318 ARG B N 1
ATOM 1176 C CA A ARG C 1 43 ? 28.169 40.839 -7.140 0.62 13.41 318 ARG B CA 1
ATOM 1177 C CA B ARG C 1 43 ? 28.142 40.863 -7.171 0.38 14.69 318 ARG B CA 1
ATOM 1178 C C A ARG C 1 43 ? 28.770 40.386 -8.465 0.62 13.78 318 ARG B C 1
ATOM 1179 C C B ARG C 1 43 ? 28.809 40.391 -8.457 0.38 14.67 318 ARG B C 1
ATOM 1180 O O A ARG C 1 43 ? 29.041 41.211 -9.346 0.62 13.91 318 ARG B O 1
ATOM 1181 O O B ARG C 1 43 ? 29.163 41.215 -9.308 0.38 14.60 318 ARG B O 1
ATOM 1196 N N . ALA C 1 44 ? 28.987 39.077 -8.616 1.00 15.26 319 ALA B N 1
ATOM 1197 C CA . ALA C 1 44 ? 29.606 38.556 -9.830 1.00 18.73 319 ALA B CA 1
ATOM 1198 C C . ALA C 1 44 ? 28.725 38.763 -11.054 1.00 18.62 319 ALA B C 1
ATOM 1199 O O . ALA C 1 44 ? 29.240 38.893 -12.167 1.00 19.31 319 ALA B O 1
ATOM 1201 N N A GLY C 1 45 ? 27.397 38.710 -10.897 0.34 18.65 320 GLY B N 1
ATOM 1202 N N B GLY C 1 45 ? 27.414 38.833 -10.862 0.66 17.63 320 GLY B N 1
ATOM 1203 C CA A GLY C 1 45 ? 26.451 39.196 -11.901 0.34 18.17 320 GLY B CA 1
ATOM 1204 C CA B GLY C 1 45 ? 26.512 38.786 -11.987 0.66 16.97 320 GLY B CA 1
ATOM 1205 C C A GLY C 1 45 ? 25.843 38.156 -12.842 0.34 18.15 320 GLY B C 1
ATOM 1206 C C B GLY C 1 45 ? 26.606 37.450 -12.695 0.66 15.99 320 GLY B C 1
ATOM 1207 O O A GLY C 1 45 ? 24.713 38.348 -13.308 0.34 18.21 320 GLY B O 1
ATOM 1208 O O B GLY C 1 45 ? 27.339 36.534 -12.290 0.66 15.90 320 GLY B O 1
ATOM 1209 N N A GLY C 1 46 ? 26.549 37.069 -13.143 0.34 17.29 321 GLY B N 1
ATOM 1210 N N B GLY C 1 46 ? 25.855 37.327 -13.775 0.66 16.33 321 GLY B N 1
ATOM 1211 C CA A GLY C 1 46 ? 26.195 36.230 -14.277 0.34 16.89 321 GLY B CA 1
ATOM 1212 C CA B GLY C 1 46 ? 25.907 36.150 -14.594 0.66 16.70 321 GLY B CA 1
ATOM 1213 C C A GLY C 1 46 ? 25.199 35.103 -14.065 0.34 17.35 321 GLY B C 1
ATOM 1214 C C B GLY C 1 46 ? 25.056 34.992 -14.130 0.66 17.08 321 GLY B C 1
ATOM 1215 O O A GLY C 1 46 ? 24.913 34.373 -15.016 0.34 16.61 321 GLY B O 1
ATOM 1216 O O B GLY C 1 46 ? 24.760 34.106 -14.934 0.66 18.61 321 GLY B O 1
ATOM 1217 N N . LEU C 1 47 ? 24.661 34.943 -12.863 1.00 19.31 322 LEU B N 1
ATOM 1218 C CA . LEU C 1 47 ? 23.770 33.864 -12.472 1.00 20.56 322 LEU B CA 1
ATOM 1219 C C . LEU C 1 47 ? 22.332 34.368 -12.433 1.00 23.12 322 LEU B C 1
ATOM 1220 O O . LEU C 1 47 ? 22.068 35.573 -12.345 1.00 28.55 322 LEU B O 1
ATOM 1225 N N . HIS C 1 48 ? 21.396 33.432 -12.537 1.00 20.58 323 HIS B N 1
ATOM 1226 C CA . HIS C 1 48 ? 19.982 33.764 -12.531 1.00 20.63 323 HIS B CA 1
ATOM 1227 C C . HIS C 1 48 ? 19.218 32.751 -11.694 1.00 17.90 323 HIS B C 1
ATOM 1228 O O . HIS C 1 48 ? 19.542 31.560 -11.697 1.00 15.88 323 HIS B O 1
ATOM 1235 N N . VAL C 1 49 ? 18.199 33.231 -10.978 1.00 17.64 324 VAL B N 1
ATOM 1236 C CA . VAL C 1 49 ? 17.223 32.323 -10.395 1.00 17.90 324 VAL B CA 1
ATOM 1237 C C . VAL C 1 49 ? 16.599 31.520 -11.525 1.00 17.57 324 VAL B C 1
ATOM 1238 O O . VAL C 1 49 ? 16.179 32.080 -12.544 1.00 19.56 324 VAL B O 1
ATOM 1242 N N . GLY C 1 50 ? 16.586 30.195 -11.379 1.00 17.82 325 GLY B N 1
ATOM 1243 C CA . GLY C 1 50 ? 16.122 29.322 -12.437 1.00 18.52 325 GLY B CA 1
ATOM 1244 C C . GLY C 1 50 ? 17.228 28.730 -13.285 1.00 18.10 325 GLY B C 1
ATOM 1245 O O . GLY C 1 50 ? 16.950 27.874 -14.127 1.00 21.09 325 GLY B O 1
ATOM 1246 N N . ASP C 1 51 ? 18.471 29.161 -13.098 1.00 16.00 326 ASP B N 1
ATOM 1247 C CA . ASP C 1 51 ? 19.585 28.478 -13.739 1.00 15.05 326 ASP B CA 1
ATOM 1248 C C . ASP C 1 51 ? 19.752 27.089 -13.148 1.00 13.63 326 ASP B C 1
ATOM 1249 O O . ASP C 1 51 ? 19.700 26.907 -11.928 1.00 15.21 326 ASP B O 1
ATOM 1254 N N . ALA C 1 52 ? 20.011 26.118 -14.008 1.00 14.07 327 ALA B N 1
ATOM 1255 C CA . ALA C 1 52 ? 20.500 24.823 -13.570 1.00 13.39 327 ALA B CA 1
ATOM 1256 C C . ALA C 1 52 ? 22.019 24.891 -13.504 1.00 13.36 327 ALA B C 1
ATOM 1257 O O . ALA C 1 52 ? 22.661 25.430 -14.413 1.00 15.26 327 ALA B O 1
ATOM 1259 N N . ILE C 1 53 ? 22.594 24.375 -12.421 1.00 14.71 328 ILE B N 1
ATOM 1260 C CA . ILE C 1 53 ? 24.043 24.290 -12.297 1.00 14.09 328 ILE B CA 1
ATOM 1261 C C . ILE C 1 53 ? 24.471 22.915 -12.796 1.00 15.53 328 ILE B C 1
ATOM 1262 O O . ILE C 1 53 ? 24.188 21.898 -12.160 1.00 17.10 328 ILE B O 1
ATOM 1267 N N . LEU C 1 54 ? 25.142 22.886 -13.942 1.00 15.90 329 LEU B N 1
ATOM 1268 C CA . LEU C 1 54 ? 25.567 21.634 -14.544 1.00 17.37 329 LEU B CA 1
ATOM 1269 C C . LEU C 1 54 ? 26.922 21.187 -14.027 1.00 18.37 329 LEU B C 1
ATOM 1270 O O . LEU C 1 54 ? 27.196 19.981 -13.985 1.00 19.88 329 LEU B O 1
ATOM 1275 N N . ALA C 1 55 ? 27.770 22.131 -13.626 1.00 17.58 330 ALA B N 1
ATOM 1276 C CA . ALA C 1 55 ? 29.094 21.799 -13.126 1.00 17.47 330 ALA B CA 1
ATOM 1277 C C . ALA C 1 55 ? 29.626 22.990 -12.356 1.00 17.52 330 ALA B C 1
ATOM 1278 O O . ALA C 1 55 ? 29.232 24.129 -12.600 1.00 17.23 330 ALA B O 1
ATOM 1280 N N . VAL C 1 56 ? 30.525 22.714 -11.423 1.00 17.38 331 VAL B N 1
ATOM 1281 C CA . VAL C 1 56 ? 31.265 23.765 -10.742 1.00 17.04 331 VAL B CA 1
ATOM 1282 C C . VAL C 1 56 ? 32.733 23.371 -10.722 1.00 19.35 331 VAL B C 1
ATOM 1283 O O . VAL C 1 56 ? 33.080 22.275 -10.266 1.00 20.52 331 VAL B O 1
ATOM 1287 N N . ASN C 1 57 ? 33.587 24.251 -11.236 1.00 19.78 332 ASN B N 1
ATOM 1288 C CA . ASN C 1 57 ? 35.021 23.986 -11.316 1.00 22.32 332 ASN B CA 1
ATOM 1289 C C . ASN C 1 57 ? 35.306 22.633 -11.970 1.00 24.71 332 ASN B C 1
ATOM 1290 O O . ASN C 1 57 ? 36.203 21.898 -11.559 1.00 26.35 332 ASN B O 1
ATOM 1295 N N . GLY C 1 58 ? 34.526 22.298 -12.999 1.00 25.14 333 GLY B N 1
ATOM 1296 C CA . GLY C 1 58 ? 34.690 21.055 -13.722 1.00 27.68 333 GLY B CA 1
ATOM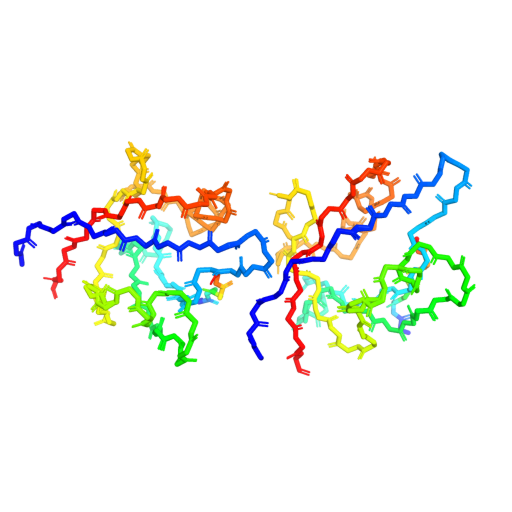 1297 C C . GLY C 1 58 ? 34.076 19.837 -13.069 1.00 28.98 333 GLY B C 1
ATOM 1298 O O . GLY C 1 58 ? 34.096 18.759 -13.678 1.00 32.12 333 GLY B O 1
ATOM 1299 N N . VAL C 1 59 ? 33.537 19.960 -11.861 1.00 26.87 334 VAL B N 1
ATOM 1300 C CA . VAL C 1 59 ? 32.903 18.831 -11.187 1.00 26.84 334 VAL B CA 1
ATOM 1301 C C . VAL C 1 59 ? 31.462 18.735 -11.666 1.00 27.88 334 VAL B C 1
ATOM 1302 O O . VAL C 1 59 ? 30.685 19.681 -11.517 1.00 27.10 334 VAL B O 1
ATOM 1306 N N . ASN C 1 60 ? 31.102 17.590 -12.236 1.00 29.02 335 ASN B N 1
ATOM 1307 C CA . ASN C 1 60 ? 29.776 17.412 -12.813 1.00 29.46 335 ASN B CA 1
ATOM 1308 C C . ASN C 1 60 ? 28.729 17.377 -11.707 1.00 28.58 335 ASN B C 1
ATOM 1309 O O . ASN C 1 60 ? 28.860 16.625 -10.737 1.00 30.70 335 ASN B O 1
ATOM 1314 N N . LEU C 1 61 ? 27.696 18.207 -11.838 1.00 27.03 336 LEU B N 1
ATOM 1315 C CA . LEU C 1 61 ? 26.585 18.202 -10.896 1.00 27.09 336 LEU B CA 1
ATOM 1316 C C . LEU C 1 61 ? 25.306 17.649 -11.504 1.00 28.59 336 LEU B C 1
ATOM 1317 O O . LEU C 1 61 ? 24.265 17.678 -10.844 1.00 29.53 336 LEU B O 1
ATOM 1322 N N . ARG C 1 62 ? 25.360 17.136 -12.739 1.00 31.30 337 ARG B N 1
ATOM 1323 C CA . ARG C 1 62 ? 24.133 16.837 -13.476 1.00 34.98 337 ARG B CA 1
ATOM 1324 C C . ARG C 1 62 ? 23.362 15.672 -12.873 1.00 38.24 337 ARG B C 1
ATOM 1325 O O . ARG C 1 62 ? 22.138 15.595 -13.027 1.00 41.03 337 ARG B O 1
ATOM 1333 N N . ASP C 1 63 ? 24.042 14.752 -12.201 1.00 38.51 338 ASP B N 1
ATOM 1334 C CA . ASP C 1 63 ? 23.349 13.623 -11.595 1.00 40.14 338 ASP B CA 1
ATOM 1335 C C . ASP C 1 63 ? 23.737 13.452 -10.136 1.00 36.30 338 ASP B C 1
ATOM 1336 O O . ASP C 1 63 ? 23.798 12.333 -9.621 1.00 35.74 338 ASP B O 1
ATOM 1341 N N . THR C 1 64 ? 23.991 14.562 -9.459 1.00 33.31 339 THR B N 1
ATOM 1342 C CA . THR C 1 64 ? 24.268 14.551 -8.034 1.00 32.03 339 THR B CA 1
ATOM 1343 C C . THR C 1 64 ? 22.976 14.698 -7.246 1.00 30.55 339 THR B C 1
ATOM 1344 O O . THR C 1 64 ? 22.057 15.414 -7.656 1.00 30.24 339 THR B O 1
ATOM 1348 N N . LYS C 1 65 ? 22.911 14.001 -6.116 1.00 30.37 340 LYS B N 1
ATOM 1349 C CA . LYS C 1 65 ? 21.869 14.252 -5.139 1.00 30.87 340 LYS B CA 1
ATOM 1350 C C . LYS C 1 65 ? 22.083 15.623 -4.495 1.00 29.89 340 LYS B C 1
ATOM 1351 O O . LYS C 1 65 ? 23.18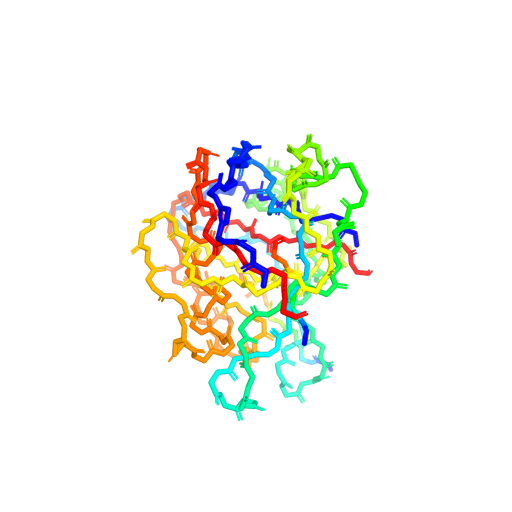2 16.188 -4.525 1.00 28.71 340 LYS B O 1
ATOM 1357 N N . HIS C 1 66 ? 21.007 16.146 -3.899 1.00 29.72 341 HIS B N 1
ATOM 1358 C CA . HIS C 1 66 ? 21.017 17.499 -3.349 1.00 29.49 341 HIS B CA 1
ATOM 1359 C C . HIS C 1 66 ? 22.196 17.715 -2.408 1.00 30.05 341 HIS B C 1
ATOM 1360 O O . HIS C 1 66 ? 22.908 18.718 -2.509 1.00 29.48 341 HIS B O 1
ATOM 1367 N N . LYS C 1 67 ? 22.429 16.769 -1.498 1.00 32.04 342 LYS B N 1
ATOM 1368 C CA . LYS C 1 67 ? 23.481 16.946 -0.500 1.00 33.04 342 LYS B CA 1
ATOM 1369 C C . LYS C 1 67 ? 24.869 16.759 -1.089 1.00 31.40 342 LYS B C 1
ATOM 1370 O O . LYS C 1 67 ? 25.829 17.383 -0.610 1.00 33.89 342 LYS B O 1
ATOM 1376 N N . GLU C 1 68 ? 25.019 15.865 -2.066 1.00 32.98 343 GLU B N 1
ATOM 1377 C CA . GLU C 1 68 ? 26.271 15.801 -2.806 1.00 33.57 343 GLU B CA 1
ATOM 1378 C C . GLU C 1 68 ? 26.603 17.176 -3.369 1.00 30.95 343 GLU B C 1
ATOM 1379 O O . GLU C 1 68 ? 27.715 17.685 -3.199 1.00 31.11 343 GLU B O 1
ATOM 1385 N N . ALA C 1 69 ? 25.614 17.819 -3.998 1.00 27.38 344 ALA B N 1
ATOM 1386 C CA . ALA C 1 69 ? 25.835 19.132 -4.598 1.00 23.96 344 ALA B CA 1
ATOM 1387 C C . ALA C 1 69 ? 26.163 20.188 -3.551 1.00 23.82 344 ALA B C 1
ATOM 1388 O O . ALA C 1 69 ? 27.030 21.032 -3.783 1.00 22.68 344 ALA B O 1
ATOM 1390 N N . VAL C 1 70 ? 25.467 20.173 -2.411 1.00 25.15 345 VAL B N 1
ATOM 1391 C CA . VAL C 1 70 ? 25.759 21.153 -1.362 1.00 27.07 345 VAL B CA 1
ATOM 1392 C C . VAL C 1 70 ? 27.219 21.063 -0.938 1.00 27.26 345 VAL B C 1
ATOM 1393 O O . VAL C 1 70 ? 27.923 22.076 -0.854 1.00 27.88 345 VAL B O 1
ATOM 1397 N N A THR C 1 71 ? 27.691 19.840 -0.681 0.87 27.97 346 THR B N 1
ATOM 1398 N N B THR C 1 71 ? 27.703 19.851 -0.666 0.13 26.78 346 THR B N 1
ATOM 1399 C CA A THR C 1 71 ? 29.065 19.632 -0.238 0.87 29.18 346 THR B CA 1
ATOM 1400 C CA B THR C 1 71 ? 29.091 19.714 -0.231 0.13 26.47 346 THR B CA 1
ATOM 1401 C C A THR C 1 71 ? 30.064 20.058 -1.309 0.87 27.85 346 THR B C 1
ATOM 1402 C C B THR C 1 71 ? 30.065 20.116 -1.328 0.13 26.03 346 THR B C 1
ATOM 1403 O O A THR C 1 71 ? 31.057 20.732 -1.009 0.87 29.80 346 THR B O 1
ATOM 1404 O O B THR C 1 71 ? 31.057 20.803 -1.059 0.13 26.47 346 THR B O 1
ATOM 1411 N N . ILE C 1 72 ? 29.810 19.693 -2.569 1.00 25.45 347 ILE B N 1
ATOM 1412 C CA . ILE C 1 72 ? 30.718 20.047 -3.655 1.00 23.36 347 ILE B CA 1
ATOM 1413 C C . ILE C 1 72 ? 30.789 21.561 -3.809 1.00 21.69 347 ILE B C 1
ATOM 1414 O O . ILE C 1 72 ? 31.875 22.149 -3.886 1.00 22.29 347 ILE B O 1
ATOM 1419 N N . LEU C 1 73 ? 29.627 22.216 -3.829 1.00 19.35 348 LEU B N 1
ATOM 1420 C CA . LEU C 1 73 ? 29.598 23.664 -3.990 1.00 18.74 348 LEU B CA 1
ATOM 1421 C C . LEU C 1 73 ? 30.327 24.354 -2.852 1.00 19.20 348 LEU B C 1
ATOM 1422 O O . LEU C 1 73 ? 31.084 25.302 -3.077 1.00 19.12 348 LEU B O 1
ATOM 1427 N N . SER C 1 74 ? 30.138 23.867 -1.626 1.00 20.18 349 SER B N 1
ATOM 1428 C CA . SER C 1 74 ? 30.686 24.551 -0.467 1.00 23.36 349 SER B CA 1
ATOM 1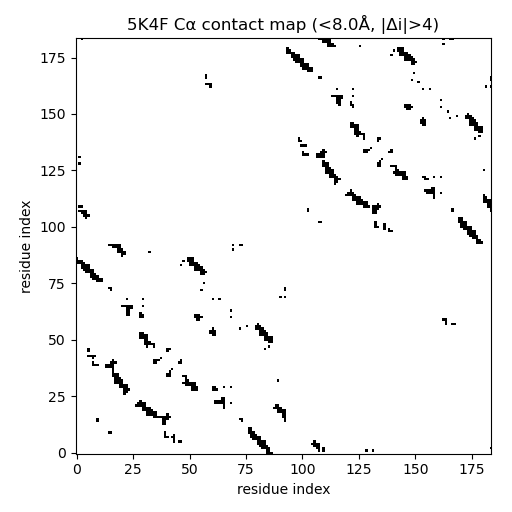429 C C . SER C 1 74 ? 32.191 24.385 -0.346 1.00 24.70 349 SER B C 1
ATOM 1430 O O . SER C 1 74 ? 32.827 25.184 0.349 1.00 25.69 349 SER B O 1
ATOM 1433 N N . GLN C 1 75 ? 32.764 23.360 -0.979 1.00 24.58 350 GLN B N 1
ATOM 1434 C CA . GLN C 1 75 ? 34.198 23.105 -0.923 1.00 26.22 350 GLN B CA 1
ATOM 1435 C C . GLN C 1 75 ? 34.996 24.044 -1.804 1.00 24.96 350 GLN B C 1
ATOM 1436 O O . GLN C 1 75 ? 36.211 24.153 -1.620 1.00 27.01 350 GLN B O 1
ATOM 1442 N N . GLN C 1 76 ? 34.359 24.700 -2.768 1.00 21.57 351 GLN B N 1
ATOM 1443 C CA . GLN C 1 76 ? 35.097 25.532 -3.704 1.00 21.31 351 GLN B CA 1
ATOM 1444 C C . GLN C 1 76 ? 35.522 26.844 -3.046 1.00 21.79 351 GLN B C 1
ATOM 1445 O O . GLN C 1 76 ? 34.793 27.416 -2.229 1.00 21.53 351 GLN B O 1
ATOM 1451 N N A ARG C 1 77 ? 36.679 27.329 -3.435 0.65 22.71 352 ARG B N 1
ATOM 1452 N N B ARG C 1 77 ? 36.721 27.321 -3.405 0.35 22.86 352 ARG B N 1
ATOM 1453 C CA A ARG C 1 77 ? 37.240 28.549 -2.901 0.65 23.23 352 ARG B CA 1
ATOM 1454 C CA B ARG C 1 77 ? 37.283 28.539 -2.842 0.35 23.64 352 ARG B CA 1
ATOM 1455 C C A ARG C 1 77 ? 37.788 29.463 -3.949 0.65 21.70 352 ARG B C 1
ATOM 1456 C C B ARG C 1 77 ? 37.781 29.451 -3.953 0.35 22.28 352 ARG B C 1
ATOM 1457 O O A ARG C 1 77 ? 38.230 29.034 -4.956 0.65 21.94 352 ARG B O 1
ATOM 1458 O O B ARG C 1 77 ? 38.171 28.992 -5.031 0.35 22.61 352 ARG B O 1
ATOM 1473 N N . GLY C 1 78 ? 37.763 30.749 -3.668 1.00 20.61 353 GLY B N 1
ATOM 1474 C CA . GLY C 1 78 ? 38.385 31.744 -4.526 1.00 21.73 353 GLY B CA 1
ATOM 1475 C C . GLY C 1 78 ? 37.702 31.996 -5.853 1.00 21.82 353 GLY B C 1
ATOM 1476 O O . GLY C 1 78 ? 36.593 32.530 -5.897 1.00 22.43 353 GLY B O 1
ATOM 1477 N N A GLU C 1 79 ? 38.359 31.617 -6.947 0.54 22.03 354 GLU B N 1
ATOM 1478 N N B GLU C 1 79 ? 38.382 31.631 -6.937 0.46 23.29 354 GLU B N 1
ATOM 1479 C CA A GLU C 1 79 ? 37.833 31.805 -8.296 0.54 22.36 354 GLU B CA 1
ATOM 1480 C CA B GLU C 1 79 ? 37.855 31.764 -8.290 0.46 24.89 354 GLU B CA 1
ATOM 1481 C C A GLU C 1 79 ? 37.028 30.564 -8.665 0.54 20.31 354 GLU B C 1
ATOM 1482 C C B GLU C 1 79 ? 37.014 30.526 -8.586 0.46 22.45 354 GLU B C 1
ATOM 1483 O O A GLU C 1 79 ? 37.594 29.483 -8.852 0.54 23.23 354 GLU B O 1
ATOM 1484 O O B GLU C 1 79 ? 37.525 29.402 -8.591 0.46 24.92 354 GLU B O 1
ATOM 1495 N N . ILE C 1 80 ? 35.713 30.713 -8.789 1.00 18.20 355 ILE B N 1
ATOM 1496 C CA . ILE C 1 80 ? 34.802 29.577 -8.909 1.00 16.75 355 ILE B CA 1
ATOM 1497 C C . ILE C 1 80 ? 34.037 29.691 -10.219 1.00 15.27 355 ILE B C 1
ATOM 1498 O O . ILE C 1 80 ? 33.332 30.679 -10.447 1.00 15.69 355 ILE B O 1
ATOM 1503 N N . GLU C 1 81 ? 34.162 28.678 -11.074 1.00 15.50 356 GLU B N 1
ATOM 1504 C CA . GLU C 1 81 ? 33.540 28.696 -12.392 1.00 16.37 356 GLU B CA 1
ATOM 1505 C C . GLU C 1 81 ? 32.321 27.785 -12.393 1.00 16.20 356 GLU B C 1
ATOM 1506 O O . GLU C 1 81 ? 32.441 26.585 -12.133 1.00 18.18 356 GLU B O 1
ATOM 1512 N N . PHE C 1 82 ? 31.161 28.353 -12.697 1.00 15.11 357 PHE B N 1
ATOM 1513 C CA . PHE C 1 82 ? 29.923 27.600 -12.804 1.00 14.75 357 PHE B CA 1
ATOM 1514 C C . PHE C 1 82 ? 29.579 27.395 -14.272 1.00 15.52 357 PHE B C 1
ATOM 1515 O O . PHE C 1 82 ? 29.673 28.322 -15.081 1.00 19.43 357 PHE B O 1
ATOM 1523 N N A GLU C 1 83 ? 29.171 26.185 -14.614 0.60 14.91 358 GLU B N 1
ATOM 1524 N N B GLU C 1 83 ? 29.166 26.182 -14.610 0.40 15.27 358 GLU B N 1
ATOM 1525 C CA A GLU C 1 83 ? 28.562 25.920 -15.909 0.60 15.34 358 GLU B CA 1
ATOM 1526 C CA B GLU C 1 83 ? 28.554 25.903 -15.900 0.40 15.64 358 GLU B CA 1
ATOM 1527 C C A GLU C 1 83 ? 27.058 25.879 -15.671 0.60 15.21 358 GLU B C 1
ATOM 1528 C C B GLU C 1 83 ? 27.050 25.876 -15.667 0.40 15.19 358 GLU B C 1
ATOM 1529 O O A GLU C 1 83 ? 26.561 25.007 -14.950 0.60 16.36 358 GLU B O 1
ATOM 1530 O O B GLU C 1 83 ? 26.542 25.005 -14.952 0.40 16.00 358 GLU B O 1
ATOM 1541 N N . VAL C 1 84 ? 26.341 26.850 -16.237 1.00 14.03 359 VAL B N 1
ATOM 1542 C CA . VAL C 1 84 ? 24.915 26.999 -15.992 1.00 14.34 359 VAL B CA 1
ATOM 1543 C C . VAL C 1 84 ? 24.137 27.103 -17.296 1.00 14.86 359 VAL B C 1
ATOM 1544 O O . VAL C 1 84 ? 24.651 27.509 -18.342 1.00 16.70 359 VAL B O 1
ATOM 1548 N N . VAL C 1 85 ? 22.866 26.744 -17.206 1.00 14.73 360 VAL B N 1
ATOM 1549 C CA . VAL C 1 85 ? 21.934 26.867 -18.314 1.00 16.49 360 VAL B CA 1
ATOM 1550 C C . VAL C 1 85 ? 20.601 27.310 -17.738 1.00 15.57 360 VAL B C 1
ATOM 1551 O O . VAL C 1 85 ? 20.142 26.779 -16.721 1.00 15.87 360 VAL B O 1
ATOM 1555 N N . TYR C 1 86 ? 19.983 28.296 -18.382 1.00 15.59 361 TYR B N 1
ATOM 1556 C CA . TYR C 1 86 ? 18.644 28.713 -17.992 1.00 18.04 361 TYR B CA 1
ATOM 1557 C C . TYR C 1 86 ? 17.652 27.782 -18.668 1.00 21.79 361 TYR B C 1
ATOM 1558 O O . TYR C 1 86 ? 17.517 27.792 -19.894 1.00 20.94 361 TYR B O 1
ATOM 1567 N N . VAL C 1 87 ? 16.979 26.963 -17.871 1.00 26.57 362 VAL B N 1
ATOM 1568 C CA . VAL C 1 87 ? 16.128 25.913 -18.400 1.00 31.27 362 VAL B CA 1
ATOM 1569 C C . VAL C 1 87 ? 14.711 26.422 -18.632 1.00 35.10 362 VAL B C 1
ATOM 1570 O O . VAL C 1 87 ? 14.287 27.407 -18.026 1.00 35.77 362 VAL B O 1
ATOM 1575 N N . GLU D 2 7 ? 15.567 23.013 -0.181 1.00 39.89 1 GLU D N 1
ATOM 1576 C CA . GLU D 2 7 ? 16.284 24.241 -0.513 1.00 37.06 1 GLU D CA 1
ATOM 1577 C C . GLU D 2 7 ? 17.382 24.547 0.502 1.00 35.34 1 GLU D C 1
ATOM 1578 O O . GLU D 2 7 ? 17.150 24.546 1.713 1.00 37.78 1 GLU D O 1
ATOM 1584 N N . THR D 2 8 ? 18.582 24.816 0.004 1.00 32.09 2 THR D N 1
ATOM 1585 C CA . THR D 2 8 ? 19.751 24.968 0.859 1.00 28.57 2 THR D CA 1
ATOM 1586 C C . THR D 2 8 ? 20.492 26.247 0.501 1.00 24.19 2 THR D C 1
ATOM 1587 O O . THR D 2 8 ? 20.740 26.519 -0.678 1.00 22.33 2 THR D O 1
ATOM 1591 N N . GLN D 2 9 ? 20.840 27.025 1.521 1.00 23.14 3 GLN D N 1
ATOM 1592 C CA . GLN D 2 9 ? 21.664 28.211 1.355 1.00 20.89 3 GLN D CA 1
ATOM 1593 C C . GLN D 2 9 ? 23.134 27.811 1.359 1.00 19.55 3 GLN D C 1
ATOM 1594 O O . GLN D 2 9 ? 23.593 27.122 2.275 1.00 20.08 3 GLN D O 1
ATOM 1600 N N . VAL D 2 10 ? 23.871 28.246 0.339 1.00 18.82 4 VAL D N 1
ATOM 1601 C CA . VAL D 2 10 ? 25.311 27.979 0.252 1.00 19.40 4 VAL D CA 1
ATOM 1602 C C . VAL D 2 10 ? 26.133 29.236 -0.067 1.00 20.57 4 VAL D C 1
ATOM 1603 O O . VAL D 2 10 ? 25.599 30.298 -0.435 1.00 19.71 4 VAL D O 1
#